Protein AF-A0AAD9DCD8-F1 (afdb_monomer)

Foldseek 3Di:
DDDDPFAFVLLLLLVVDDPPQVQQFLQFVLLVVLCLCLWEWEAHNRRDTDDTHHNDPDDDPPPPDPDDDDDDDDPPPPDPQQPAADQEEEEEEDEDDQALDDPVQLVVLLLLLLLAQHQYEYEYAPVCVVVSCVSNVVRNSSYHYDHDDLCVACCCVPLNDDDLLVVSLVRRPCNVRGVDSSVVSRLLRQLVRVLVCLVPVSNNYQKYKYAYSNSRSDNPQGNYHRCRDDPPPADQQYKYFYPADDDDNRGGTDSRMIMHGPNNSVSSSVSSVVSSVVPSVD

Sequence (282 aa):
MTRKNGVCHADTVSGEFNELSNGRVSGDDADLLALMRVGYKETDSQGYDRIWKYMGSRPAPSFDSVSVVPGQNQSVHKHKQVDQSSPATIVTAYFKIKSKHTRTEYNQWMGNTMSLHDPMVIYTSPDLVPAIKRLRSHALEHTMVIPMELHEMRMPTQYGIQPFWEKQHAMDPEKTIHKSYHLYWIWNEKLEFLRRTIAENPFQSNFFAWVDIGYFRTPKYNHQVMLKQIPSTLEQDQILGLDVRGFGEGEHMGGGFIGGYAAGLMRFHSIFYALLEAHKHE

Structure (mmCIF, N/CA/C/O backbone):
data_AF-A0AAD9DCD8-F1
#
_entry.id   AF-A0AAD9DCD8-F1
#
loop_
_atom_site.group_PDB
_atom_site.id
_atom_site.type_symbol
_atom_site.label_atom_id
_atom_site.label_alt_id
_atom_site.label_comp_id
_atom_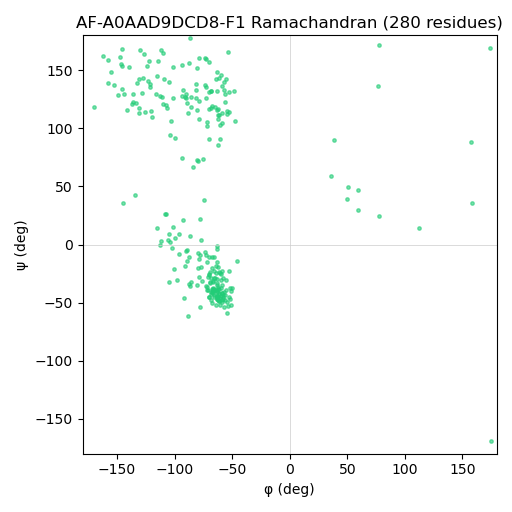site.label_asym_id
_atom_site.label_entity_id
_atom_site.label_seq_id
_atom_site.pdbx_PDB_ins_code
_atom_site.Cartn_x
_atom_site.Cartn_y
_atom_site.Cartn_z
_atom_site.occupancy
_atom_site.B_iso_or_equiv
_atom_site.auth_seq_id
_atom_site.auth_comp_id
_atom_site.auth_asym_id
_atom_site.auth_atom_id
_atom_site.pdbx_PDB_model_num
ATOM 1 N N . MET A 1 1 ? -33.765 13.435 -1.874 1.00 37.00 1 MET A N 1
ATOM 2 C CA . MET A 1 1 ? -32.347 13.121 -1.595 1.00 37.00 1 MET A CA 1
ATOM 3 C C . MET A 1 1 ? -32.081 13.348 -0.117 1.00 37.00 1 MET A C 1
ATOM 5 O O . MET A 1 1 ? -31.991 14.485 0.323 1.00 37.00 1 MET A O 1
ATOM 9 N N . THR A 1 2 ? -32.054 12.279 0.668 1.00 31.27 2 THR A N 1
ATOM 10 C CA . THR A 1 2 ? -31.757 12.309 2.103 1.00 31.27 2 THR A CA 1
ATOM 11 C C . THR A 1 2 ? -30.243 12.246 2.296 1.00 31.27 2 THR A C 1
ATOM 13 O O . THR A 1 2 ? -29.609 11.277 1.886 1.00 31.27 2 THR A O 1
ATOM 16 N N . ARG A 1 3 ? -29.648 13.284 2.899 1.00 28.16 3 ARG A N 1
ATOM 17 C CA . ARG A 1 3 ? -28.242 13.261 3.332 1.00 28.16 3 ARG A CA 1
ATOM 18 C C . ARG A 1 3 ? -28.078 12.173 4.395 1.00 28.16 3 ARG A C 1
ATOM 20 O O . ARG A 1 3 ? -28.668 12.284 5.467 1.00 28.16 3 ARG A O 1
ATOM 27 N N . LYS A 1 4 ? -27.279 11.143 4.114 1.00 36.72 4 LYS A N 1
ATOM 28 C CA . LYS A 1 4 ? -26.745 10.257 5.152 1.00 36.72 4 LYS A CA 1
ATOM 29 C C . LYS A 1 4 ? -25.417 10.838 5.635 1.00 36.72 4 LYS A C 1
ATOM 31 O O . LYS A 1 4 ? -24.509 11.063 4.844 1.00 36.72 4 LYS A O 1
ATOM 36 N N . ASN A 1 5 ? -25.338 11.118 6.933 1.00 35.41 5 ASN A N 1
ATOM 37 C CA . ASN A 1 5 ? -24.108 11.503 7.617 1.00 35.41 5 ASN A CA 1
ATOM 38 C C . ASN A 1 5 ? -23.183 10.275 7.691 1.00 35.41 5 ASN A C 1
ATOM 40 O O . ASN A 1 5 ? -23.559 9.295 8.332 1.00 35.41 5 ASN A O 1
ATOM 44 N N . GLY A 1 6 ? -22.004 10.312 7.055 1.00 38.41 6 GLY A N 1
ATOM 45 C CA . GLY A 1 6 ? -21.050 9.196 7.158 1.00 38.41 6 GLY A CA 1
ATOM 46 C C . GLY A 1 6 ? -19.991 9.041 6.063 1.00 38.41 6 GLY A C 1
ATOM 47 O O . GLY A 1 6 ? -19.678 7.913 5.716 1.00 38.41 6 GLY A O 1
ATOM 48 N N . VAL A 1 7 ? -19.443 10.117 5.494 1.00 40.50 7 VAL A N 1
ATOM 49 C CA . VAL A 1 7 ? -18.428 10.002 4.424 1.00 40.50 7 VAL A CA 1
ATOM 50 C C . VAL A 1 7 ? -17.111 9.422 4.977 1.00 40.50 7 VAL A C 1
ATOM 52 O O . VAL A 1 7 ? -16.622 9.887 6.013 1.00 40.50 7 VAL A O 1
ATOM 55 N N . CYS A 1 8 ? -16.536 8.416 4.305 1.00 39.28 8 CYS A N 1
ATOM 56 C CA . CYS A 1 8 ? -15.206 7.875 4.604 1.00 39.28 8 CYS A CA 1
ATOM 57 C C . CYS A 1 8 ? -14.128 8.870 4.140 1.00 39.28 8 CYS A C 1
ATOM 59 O O . CYS A 1 8 ? -14.229 9.458 3.065 1.00 39.28 8 CYS A O 1
ATOM 61 N N . HIS A 1 9 ? -13.081 9.106 4.941 1.00 39.62 9 HIS A N 1
ATOM 62 C CA . HIS A 1 9 ? -12.077 10.116 4.574 1.00 39.62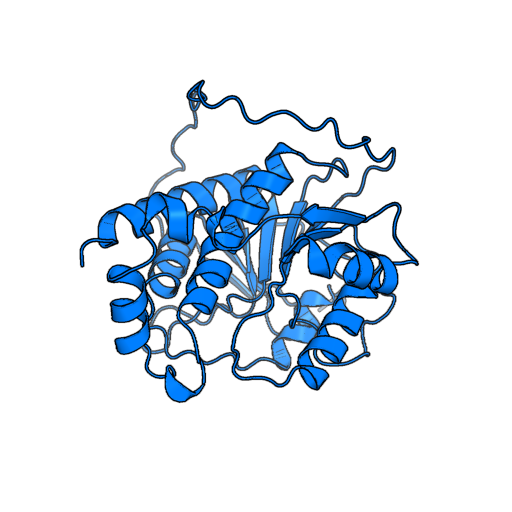 9 HIS A CA 1
ATOM 63 C C . HIS A 1 9 ? -11.210 9.714 3.387 1.00 39.62 9 HIS A C 1
ATOM 65 O O . HIS A 1 9 ? -10.764 10.608 2.667 1.00 39.62 9 HIS A O 1
ATOM 71 N N . ALA A 1 10 ? -11.033 8.410 3.155 1.00 36.47 10 ALA A N 1
ATOM 72 C CA . ALA A 1 10 ? -10.360 7.891 1.967 1.00 36.47 10 ALA A CA 1
ATOM 73 C C . ALA A 1 10 ? -10.967 8.476 0.680 1.00 36.47 10 ALA A C 1
ATOM 75 O O . ALA A 1 10 ? -10.245 8.877 -0.230 1.00 36.47 10 ALA A O 1
ATOM 76 N N . ASP A 1 11 ? -12.286 8.658 0.664 1.00 32.53 11 ASP A N 1
ATOM 77 C CA . ASP A 1 11 ? -12.982 9.165 -0.506 1.00 32.53 11 ASP A CA 1
ATOM 78 C C . ASP A 1 11 ? -12.728 10.659 -0.762 1.00 32.53 11 ASP A C 1
ATOM 80 O O . ASP A 1 11 ? -12.518 11.071 -1.901 1.00 32.53 11 ASP A O 1
ATOM 84 N N . THR A 1 12 ? -12.667 11.476 0.299 1.00 36.94 12 THR A N 1
ATOM 85 C CA . THR A 1 12 ? -12.402 12.927 0.197 1.00 36.94 12 THR A CA 1
ATOM 86 C C . THR A 1 12 ? -10.960 13.277 -0.176 1.00 36.94 12 THR A C 1
ATOM 88 O O . THR A 1 12 ? -10.678 14.428 -0.508 1.00 36.94 12 THR A O 1
ATOM 91 N N . VAL A 1 13 ? -10.040 12.315 -0.075 1.00 35.84 13 VAL A N 1
ATOM 92 C CA . VAL A 1 13 ? -8.615 12.497 -0.391 1.00 35.84 13 VAL A CA 1
ATOM 93 C C . VAL A 1 13 ? -8.356 12.292 -1.883 1.00 35.84 13 VAL A C 1
ATOM 95 O O . VAL A 1 13 ? -7.519 12.991 -2.445 1.00 35.84 13 VAL A O 1
ATOM 98 N N . SER A 1 14 ? -9.114 11.420 -2.557 1.00 34.56 14 SER A N 1
ATOM 99 C CA . SER A 1 14 ? -8.860 11.056 -3.962 1.00 34.56 14 SER A CA 1
ATOM 100 C C . SER A 1 14 ? -8.942 12.231 -4.955 1.00 34.56 14 SER A C 1
ATOM 102 O O . SER A 1 14 ? -8.273 12.211 -5.982 1.00 34.56 14 SER A O 1
ATOM 104 N N . GLY A 1 15 ? -9.658 13.316 -4.624 1.00 29.78 15 GLY A N 1
ATOM 105 C CA . GLY A 1 15 ? -9.713 14.538 -5.442 1.00 29.78 15 GLY A CA 1
ATOM 106 C C . GLY A 1 15 ? -8.402 15.339 -5.540 1.00 29.78 15 GLY A C 1
ATOM 107 O O . GLY A 1 15 ? -8.321 16.252 -6.359 1.00 29.78 15 GLY A O 1
ATOM 108 N N . GLU A 1 16 ? -7.383 15.018 -4.734 1.00 31.98 16 GLU A N 1
ATOM 109 C CA . GLU A 1 16 ? -6.072 15.695 -4.726 1.00 31.98 16 GLU A CA 1
ATOM 110 C C . GLU A 1 16 ? -4.978 14.923 -5.506 1.00 31.98 16 GLU A C 1
ATOM 112 O O . GLU A 1 16 ? -3.810 15.329 -5.506 1.00 31.98 16 GLU A O 1
ATOM 117 N N . PHE A 1 17 ? -5.328 13.821 -6.188 1.00 38.25 17 PHE A N 1
ATOM 118 C CA . PHE A 1 17 ? -4.358 12.888 -6.773 1.00 38.25 17 PHE A CA 1
ATOM 119 C C . PHE A 1 17 ? -4.493 12.759 -8.291 1.00 38.25 17 PHE A C 1
ATOM 121 O O . PHE A 1 17 ? -5.415 12.153 -8.813 1.00 38.25 17 PHE A O 1
ATOM 128 N N . ASN A 1 18 ? -3.490 13.294 -8.987 1.00 31.16 18 ASN A N 1
ATOM 129 C CA . ASN A 1 18 ? -3.051 12.805 -10.288 1.00 31.16 18 ASN A CA 1
ATOM 130 C C . ASN A 1 18 ? -1.747 12.033 -10.041 1.00 31.16 18 ASN A C 1
ATOM 132 O O . ASN A 1 18 ? -0.671 12.631 -9.970 1.00 31.16 18 ASN A O 1
ATOM 136 N N . GLU A 1 19 ? -1.829 10.718 -9.857 1.00 37.00 19 GLU A N 1
ATOM 137 C CA . GLU A 1 19 ? -0.713 9.831 -10.201 1.00 37.00 19 GLU A CA 1
ATOM 138 C C . GLU A 1 19 ? -0.978 9.333 -11.620 1.00 37.00 19 GLU A C 1
ATOM 140 O O . GLU A 1 19 ? -1.454 8.229 -11.835 1.00 37.00 19 GLU A O 1
ATOM 145 N N . LEU A 1 20 ? -0.766 10.223 -12.590 1.00 31.64 20 LEU A N 1
ATOM 146 C CA . LEU A 1 20 ? -0.878 9.893 -14.004 1.00 31.64 20 LEU A CA 1
ATOM 147 C C . LEU A 1 20 ? 0.415 9.201 -14.450 1.00 31.64 20 LEU A C 1
ATOM 149 O O . LEU A 1 20 ? 1.187 9.808 -15.184 1.00 31.64 20 LEU A O 1
ATOM 153 N N . SER A 1 21 ? 0.635 7.947 -14.042 1.00 36.97 21 SER A N 1
ATOM 154 C CA . SER A 1 21 ? 1.403 7.067 -14.919 1.00 36.97 21 SER A CA 1
ATOM 155 C C . SER A 1 21 ? 0.484 6.725 -16.085 1.00 36.97 21 SER A C 1
ATOM 157 O O . SER A 1 21 ? -0.655 6.296 -15.923 1.00 36.97 21 SER A O 1
ATOM 159 N N . ASN A 1 22 ? 0.939 6.960 -17.307 1.00 36.03 22 ASN A N 1
ATOM 160 C CA . ASN A 1 22 ? 0.227 6.608 -18.536 1.00 36.03 22 ASN A CA 1
ATOM 161 C C . ASN A 1 22 ? 0.278 5.091 -18.831 1.00 36.03 22 ASN A C 1
ATOM 163 O O . ASN A 1 22 ? 0.403 4.700 -19.992 1.00 36.03 22 ASN A O 1
ATOM 167 N N . GLY A 1 23 ? 0.175 4.267 -17.778 1.00 34.56 23 GLY A N 1
ATOM 168 C CA . GLY A 1 23 ? -0.277 2.873 -17.814 1.00 34.56 23 GLY A CA 1
ATOM 169 C C . GLY A 1 23 ? 0.527 1.927 -18.698 1.00 34.56 23 GLY A C 1
ATOM 170 O O . GLY A 1 23 ? -0.057 1.213 -19.502 1.00 34.56 23 GLY A O 1
ATOM 171 N N . ARG A 1 24 ? 1.863 1.931 -18.622 1.00 40.56 24 ARG A N 1
ATOM 172 C CA . ARG A 1 24 ? 2.696 0.993 -19.409 1.00 40.56 24 ARG A CA 1
ATOM 173 C C . ARG A 1 24 ? 3.808 0.338 -18.600 1.00 40.56 24 ARG A C 1
ATOM 175 O O . ARG A 1 24 ? 4.940 0.223 -19.067 1.00 40.56 24 ARG A O 1
ATOM 182 N N . VAL A 1 25 ? 3.501 -0.082 -17.379 1.00 46.41 25 VAL A N 1
ATOM 183 C CA . VAL A 1 25 ? 4.384 -0.958 -16.601 1.00 46.41 25 VAL A CA 1
ATOM 184 C C . VAL A 1 25 ? 3.603 -2.224 -16.266 1.00 46.41 25 VAL A C 1
ATOM 186 O O . VAL A 1 25 ? 2.434 -2.133 -15.914 1.00 46.41 25 VAL A O 1
ATOM 189 N N . SER A 1 26 ? 4.250 -3.392 -16.371 1.00 47.84 26 SER A N 1
ATOM 190 C CA . SER A 1 26 ? 3.654 -4.748 -16.275 1.00 47.84 26 SER A CA 1
ATOM 191 C C . SER A 1 26 ? 2.665 -5.037 -15.125 1.00 47.84 26 SER A C 1
ATOM 193 O O . SER A 1 26 ? 1.975 -6.052 -15.173 1.00 47.84 26 SER A O 1
ATOM 195 N N . GLY A 1 27 ? 2.585 -4.177 -14.107 1.00 54.41 27 GLY A N 1
ATOM 196 C CA . GLY A 1 27 ? 1.627 -4.288 -13.006 1.00 54.41 27 GLY A CA 1
ATOM 197 C C . GLY A 1 27 ? 0.267 -3.643 -13.273 1.00 54.41 27 GLY A C 1
ATOM 198 O O . GLY A 1 27 ? -0.744 -4.198 -12.857 1.00 54.41 27 GLY A O 1
ATOM 199 N N . ASP A 1 28 ? 0.218 -2.520 -13.993 1.00 59.94 28 ASP A N 1
ATOM 200 C CA . ASP A 1 28 ? -1.008 -1.717 -14.133 1.00 59.94 28 ASP A CA 1
ATOM 201 C C . ASP A 1 28 ? -2.068 -2.462 -14.967 1.00 59.94 28 ASP A C 1
ATOM 203 O O . ASP A 1 28 ? -3.244 -2.524 -14.601 1.00 59.94 28 ASP A O 1
ATOM 207 N N . ASP A 1 29 ? -1.635 -3.124 -16.046 1.00 60.06 29 ASP A N 1
ATOM 208 C CA . ASP A 1 29 ? -2.501 -3.970 -16.876 1.00 60.06 29 ASP A CA 1
ATOM 209 C C . ASP A 1 29 ? -2.978 -5.211 -16.108 1.00 60.06 29 ASP A C 1
ATOM 211 O O . ASP A 1 29 ? -4.134 -5.629 -16.231 1.00 60.06 29 ASP A O 1
ATOM 215 N N . ALA A 1 30 ? -2.103 -5.798 -15.284 1.00 63.16 30 ALA A N 1
ATOM 216 C CA . ALA A 1 30 ? -2.451 -6.936 -14.440 1.00 63.16 30 ALA A CA 1
ATOM 217 C C . ALA A 1 30 ? -3.474 -6.542 -13.364 1.00 63.16 30 ALA A C 1
ATOM 219 O O . ALA A 1 30 ? -4.414 -7.304 -13.132 1.00 63.16 30 ALA A O 1
ATOM 220 N N . ASP A 1 31 ? -3.341 -5.354 -12.766 1.00 64.12 31 ASP A N 1
ATOM 221 C CA . ASP A 1 31 ? -4.295 -4.786 -11.808 1.00 64.12 31 ASP A CA 1
ATOM 222 C C . ASP A 1 31 ? -5.673 -4.583 -12.461 1.00 64.12 31 ASP A C 1
ATOM 224 O O . ASP A 1 31 ? -6.682 -5.062 -11.933 1.00 64.12 31 ASP A O 1
ATOM 228 N N . LEU A 1 32 ? -5.731 -3.967 -13.649 1.00 67.56 32 LEU A N 1
ATOM 229 C CA . LEU A 1 32 ? -6.981 -3.757 -14.394 1.00 67.56 32 LEU A CA 1
ATOM 230 C C . LEU A 1 32 ? -7.643 -5.079 -14.813 1.00 67.56 32 LEU A C 1
ATOM 232 O O . LEU A 1 32 ? -8.844 -5.284 -14.602 1.00 67.56 32 LEU A O 1
ATOM 236 N N . LEU A 1 33 ? -6.872 -6.016 -15.368 1.00 65.38 33 LEU A N 1
ATOM 237 C CA . LEU A 1 33 ? -7.375 -7.335 -15.762 1.00 65.38 33 LEU A CA 1
ATOM 238 C C . LEU A 1 33 ? -7.860 -8.145 -14.559 1.00 65.38 33 LEU A C 1
ATOM 240 O O . LEU A 1 33 ? -8.880 -8.842 -14.645 1.00 65.38 33 LEU A O 1
ATOM 244 N N . ALA A 1 34 ? -7.152 -8.061 -13.435 1.00 69.25 34 ALA A N 1
ATOM 245 C CA . ALA A 1 34 ? -7.554 -8.723 -12.211 1.00 69.25 34 ALA A CA 1
ATOM 246 C C . ALA A 1 34 ? -8.830 -8.093 -11.635 1.00 69.25 34 ALA A C 1
ATOM 248 O O . ALA A 1 34 ? -9.755 -8.842 -11.306 1.00 69.25 34 ALA A O 1
ATOM 249 N N . LEU A 1 35 ? -8.947 -6.758 -11.624 1.00 67.62 35 LEU A N 1
ATOM 250 C CA . LEU A 1 35 ? -10.147 -6.018 -11.211 1.00 67.62 35 LEU A CA 1
ATOM 251 C C . LEU A 1 35 ? -11.394 -6.468 -11.974 1.00 67.62 35 LEU A C 1
ATOM 253 O O . LEU A 1 35 ? -12.419 -6.794 -11.367 1.00 67.62 35 LEU A O 1
ATOM 257 N N . MET A 1 36 ? -11.292 -6.544 -13.305 1.00 69.94 36 MET A N 1
ATOM 258 C CA . MET A 1 36 ? -12.398 -6.972 -14.167 1.00 69.94 36 MET A CA 1
ATOM 259 C C . MET A 1 36 ? -12.908 -8.376 -13.821 1.00 69.94 36 MET A C 1
ATOM 261 O O . MET A 1 36 ? -14.087 -8.679 -14.023 1.00 69.94 36 MET A O 1
ATOM 265 N N . ARG A 1 37 ? -12.032 -9.234 -13.286 1.00 72.94 37 ARG A N 1
ATOM 266 C CA . ARG A 1 37 ? -12.370 -10.601 -12.880 1.00 72.94 37 ARG A CA 1
ATOM 267 C C . ARG A 1 37 ? -12.888 -10.678 -11.450 1.00 72.94 37 ARG A C 1
ATOM 269 O O . ARG A 1 37 ? -13.732 -11.541 -11.186 1.00 72.94 37 ARG A O 1
ATOM 276 N N . VAL A 1 38 ? -12.401 -9.837 -10.534 1.00 65.06 38 VAL A N 1
ATOM 277 C CA . VAL A 1 38 ? -12.847 -9.870 -9.132 1.00 65.06 38 VAL A CA 1
ATOM 278 C C . VAL A 1 38 ? -14.187 -9.195 -8.899 1.00 65.06 38 VAL A C 1
ATOM 280 O O . VAL A 1 38 ? -14.935 -9.636 -8.034 1.00 65.06 38 VAL A O 1
ATOM 283 N N . GLY A 1 39 ? -14.532 -8.215 -9.731 1.00 68.12 39 GLY A N 1
ATOM 284 C CA . GLY A 1 39 ? -15.632 -7.312 -9.433 1.00 68.12 39 GLY A CA 1
ATOM 285 C C . GLY A 1 39 ? -15.188 -6.286 -8.400 1.00 68.12 39 GLY A C 1
ATOM 286 O O . GLY A 1 39 ? -14.496 -6.600 -7.428 1.00 68.12 39 GLY A O 1
ATOM 287 N N . TYR A 1 40 ? -15.561 -5.037 -8.635 1.00 69.31 40 TYR A N 1
ATOM 288 C CA . TYR A 1 40 ? -15.123 -3.943 -7.789 1.00 69.31 40 TYR A CA 1
ATOM 289 C C . TYR A 1 40 ? -16.181 -2.853 -7.697 1.00 69.31 40 TYR A C 1
ATOM 291 O O . TYR A 1 40 ? -17.106 -2.759 -8.518 1.00 69.31 40 TYR A O 1
ATOM 299 N N . LYS A 1 41 ? -16.031 -2.031 -6.662 1.00 63.72 41 LYS A N 1
ATOM 300 C CA . LYS A 1 41 ? -16.878 -0.871 -6.422 1.00 63.72 41 LYS A CA 1
ATOM 301 C C . LYS A 1 41 ? -16.076 0.411 -6.599 1.00 63.72 41 LYS A C 1
ATOM 303 O O . LYS A 1 41 ? -15.023 0.557 -5.986 1.00 63.72 41 LYS A O 1
ATOM 308 N N . GLU A 1 42 ? -16.592 1.321 -7.423 1.00 64.38 42 GLU A N 1
ATOM 309 C CA . GLU A 1 42 ? -16.029 2.663 -7.612 1.00 64.38 42 GLU A CA 1
ATOM 310 C C . GLU A 1 42 ? -16.657 3.642 -6.620 1.00 64.38 42 GLU A C 1
ATOM 312 O O . GLU A 1 42 ? -17.885 3.798 -6.598 1.00 64.38 42 GLU A O 1
ATOM 317 N N . THR A 1 43 ? -15.827 4.349 -5.855 1.00 57.03 43 THR A N 1
ATOM 318 C CA . THR A 1 43 ? -16.233 5.574 -5.157 1.00 57.03 43 THR A CA 1
ATOM 319 C C . THR A 1 43 ? -15.575 6.774 -5.827 1.00 57.03 43 THR A C 1
ATOM 321 O O . THR A 1 43 ? -14.460 6.691 -6.347 1.00 57.03 43 THR A O 1
ATOM 324 N N . ASP A 1 44 ? -16.303 7.886 -5.909 1.00 56.34 44 ASP A N 1
ATOM 325 C CA . ASP A 1 44 ? -15.747 9.117 -6.462 1.00 56.34 44 ASP A CA 1
ATOM 326 C C . ASP A 1 44 ? -15.005 9.960 -5.430 1.00 56.34 44 ASP A C 1
ATOM 328 O O . ASP A 1 44 ? -14.992 9.666 -4.237 1.00 56.34 44 ASP A O 1
ATOM 332 N N . SER A 1 45 ? -14.434 11.070 -5.900 1.00 48.47 45 SER A N 1
ATOM 333 C CA . SER A 1 45 ? -13.721 12.037 -5.064 1.00 48.47 45 SER A CA 1
ATOM 334 C C . SER A 1 45 ? -14.553 12.752 -4.009 1.00 48.47 45 SER A C 1
ATOM 336 O O . SER A 1 45 ? -14.022 13.552 -3.237 1.00 48.47 45 SER A O 1
ATOM 338 N N . GLN A 1 46 ? -15.853 12.470 -3.954 1.00 44.25 46 GLN A N 1
ATOM 339 C CA . GLN A 1 46 ? -16.768 12.971 -2.940 1.00 44.25 46 GLN A CA 1
ATOM 340 C C . GLN A 1 46 ? -17.301 11.855 -2.023 1.00 44.25 46 GLN A C 1
ATOM 342 O O . GLN A 1 46 ? -18.059 12.157 -1.100 1.00 44.25 46 GLN A O 1
ATOM 347 N N . GLY A 1 47 ? -16.896 10.599 -2.234 1.00 46.25 47 GLY A N 1
ATOM 348 C CA . GLY A 1 47 ? -17.321 9.443 -1.440 1.00 46.25 47 GLY A CA 1
ATOM 349 C C . GLY A 1 47 ? -18.701 8.928 -1.746 1.00 46.25 47 GLY A C 1
ATOM 350 O O . GLY A 1 47 ? -19.328 8.293 -0.899 1.00 46.25 47 GLY A O 1
ATOM 351 N N . TYR A 1 48 ? -19.175 9.184 -2.961 1.00 44.53 48 TYR A N 1
ATOM 352 C CA . TYR A 1 48 ? -20.381 8.548 -3.446 1.00 44.53 48 TYR A CA 1
ATOM 353 C C . TYR A 1 48 ? -20.030 7.297 -4.236 1.00 44.53 48 TYR A C 1
ATOM 355 O O . TYR A 1 48 ? -19.241 7.324 -5.183 1.00 44.53 48 TYR A O 1
ATOM 363 N N . ASP A 1 49 ? -20.675 6.203 -3.841 1.00 55.41 49 ASP A N 1
ATOM 364 C CA . ASP A 1 49 ? -20.743 4.970 -4.608 1.00 55.41 49 ASP A CA 1
ATOM 365 C C . ASP A 1 49 ? -21.276 5.287 -6.006 1.00 55.41 49 ASP A C 1
ATOM 367 O O . ASP A 1 49 ? -22.437 5.681 -6.154 1.00 55.41 49 ASP A O 1
ATOM 371 N N . ARG A 1 50 ? -20.440 5.146 -7.036 1.00 47.09 50 ARG A N 1
ATOM 372 C CA . ARG A 1 50 ? -20.863 5.481 -8.397 1.00 47.09 50 ARG A CA 1
ATOM 373 C C . ARG A 1 50 ? -21.501 4.298 -9.087 1.00 47.09 50 ARG A C 1
ATOM 375 O O . ARG A 1 50 ? -22.650 4.392 -9.508 1.00 47.09 50 ARG A O 1
ATOM 382 N N . ILE A 1 51 ? -20.752 3.215 -9.272 1.00 56.84 51 ILE A N 1
ATOM 383 C CA . ILE A 1 51 ? -21.160 2.124 -10.159 1.00 56.84 51 ILE A CA 1
ATOM 384 C C . ILE A 1 51 ? -20.534 0.812 -9.679 1.00 56.84 51 ILE A C 1
ATOM 386 O O . ILE A 1 51 ? -19.355 0.751 -9.329 1.00 56.84 51 ILE A O 1
ATOM 390 N N . TRP A 1 52 ? -21.341 -0.246 -9.699 1.00 48.09 52 TRP A N 1
ATOM 391 C CA . TRP A 1 52 ? -20.870 -1.624 -9.648 1.00 48.09 52 TRP A CA 1
ATOM 392 C C . TRP A 1 52 ? -20.371 -2.051 -11.014 1.00 48.09 52 TRP A C 1
ATOM 394 O O . TRP A 1 52 ? -21.139 -2.016 -11.979 1.00 48.09 52 TRP A O 1
ATOM 404 N N . LYS A 1 53 ? -19.118 -2.492 -11.101 1.00 59.50 53 LYS A N 1
ATOM 405 C CA . LYS A 1 53 ? -18.577 -3.012 -12.354 1.00 59.50 53 LYS A CA 1
ATOM 406 C C . LYS A 1 53 ? -18.124 -4.449 -12.160 1.00 59.50 53 LYS A C 1
ATOM 408 O O . LYS A 1 53 ? -17.209 -4.761 -11.402 1.00 59.50 53 LYS A O 1
ATOM 413 N N . TYR A 1 54 ? -18.824 -5.328 -12.863 1.00 46.88 54 TYR A N 1
ATOM 414 C CA . TYR A 1 54 ? -18.515 -6.739 -13.003 1.00 46.88 54 TYR A CA 1
ATOM 415 C C . TYR A 1 54 ? -18.568 -7.053 -14.496 1.00 46.88 54 TYR A C 1
ATOM 417 O O . TYR A 1 54 ? -19.610 -6.858 -15.118 1.00 46.88 54 TYR A O 1
ATOM 425 N N . MET A 1 55 ? -17.445 -7.469 -15.088 1.00 52.53 55 MET A N 1
ATOM 426 C CA . MET A 1 55 ? -17.366 -7.733 -16.537 1.00 52.53 55 MET A CA 1
ATOM 427 C C . MET A 1 55 ? -17.174 -9.218 -16.873 1.00 52.53 55 MET A C 1
ATOM 429 O O . MET A 1 55 ? -17.091 -9.587 -18.042 1.00 52.53 55 MET A O 1
ATOM 433 N N . GLY A 1 56 ? -17.156 -10.099 -15.868 1.00 47.47 56 GLY A N 1
ATOM 434 C CA . GLY A 1 56 ? -17.170 -11.544 -16.079 1.00 47.47 56 GLY A CA 1
ATOM 435 C C . GLY A 1 56 ? -18.586 -12.063 -16.338 1.00 47.47 56 GLY A C 1
ATOM 436 O O . GLY A 1 56 ? -19.509 -11.756 -15.606 1.00 47.47 56 GLY A O 1
ATOM 437 N N . SER A 1 57 ? -18.789 -12.899 -17.351 1.00 38.88 57 SER A N 1
ATOM 438 C CA . SER A 1 57 ? -20.069 -13.583 -17.607 1.00 38.88 57 SER A CA 1
ATOM 439 C C . SER A 1 57 ? -20.155 -14.972 -16.960 1.00 38.88 57 SER A C 1
ATOM 441 O O . SER A 1 57 ? -20.938 -15.814 -17.396 1.00 38.88 57 SER A O 1
ATOM 443 N N . ARG A 1 58 ? -19.342 -15.261 -15.935 1.00 44.72 58 ARG A N 1
ATOM 444 C CA . ARG A 1 58 ? -19.295 -16.593 -15.316 1.00 44.72 58 ARG A CA 1
ATOM 445 C C . ARG A 1 58 ? -19.620 -16.531 -13.829 1.00 44.72 58 ARG A C 1
ATOM 447 O O . ARG A 1 58 ? -19.061 -15.675 -13.151 1.00 44.72 58 ARG A O 1
ATOM 454 N N . PRO A 1 59 ? -20.454 -17.449 -13.307 1.00 41.06 59 PRO A N 1
ATOM 455 C CA . PRO A 1 59 ? -20.589 -17.605 -11.867 1.00 41.06 59 PRO A CA 1
ATOM 456 C C . PRO A 1 59 ? -19.206 -17.869 -11.267 1.00 41.06 59 PRO A C 1
ATOM 458 O O . PRO A 1 59 ? -18.368 -18.533 -11.891 1.00 41.06 59 PRO A O 1
ATOM 461 N N . ALA A 1 60 ? -18.962 -17.311 -10.081 1.00 42.47 60 ALA A N 1
ATOM 462 C CA . ALA A 1 60 ? -17.760 -17.595 -9.314 1.00 42.47 60 ALA A CA 1
ATOM 463 C C . ALA A 1 60 ? -17.553 -19.122 -9.255 1.00 42.47 60 ALA A C 1
ATOM 465 O O . ALA A 1 60 ? -18.521 -19.846 -8.999 1.00 42.47 60 ALA A O 1
ATOM 466 N N . PRO A 1 61 ? -16.344 -19.645 -9.530 1.00 39.59 61 PRO A N 1
ATOM 467 C CA . PRO A 1 61 ? -16.086 -21.058 -9.302 1.00 39.59 61 PRO A CA 1
ATOM 468 C C . PRO A 1 61 ? -16.375 -21.366 -7.830 1.00 39.59 61 PRO A C 1
ATOM 470 O O . PRO A 1 61 ? -15.952 -20.613 -6.949 1.00 39.59 61 PRO A O 1
ATOM 473 N N . SER A 1 62 ? -17.112 -22.447 -7.562 1.00 36.25 62 SER A N 1
ATOM 474 C CA . SER A 1 62 ? -17.244 -22.968 -6.206 1.00 36.25 62 SER A CA 1
ATOM 475 C C . SER A 1 62 ? -15.840 -23.297 -5.708 1.00 36.25 62 SER A C 1
ATOM 477 O O . SER A 1 62 ? -15.155 -24.160 -6.257 1.00 36.25 62 SER A O 1
ATOM 479 N N . PHE A 1 63 ? -15.378 -22.549 -4.710 1.00 39.91 63 PHE A N 1
ATOM 480 C CA . PHE A 1 63 ? -14.106 -22.807 -4.052 1.00 39.91 63 PHE A CA 1
ATOM 481 C C . PHE A 1 63 ? -14.268 -24.009 -3.118 1.00 39.91 63 PHE A C 1
ATOM 483 O O . PHE A 1 63 ? -14.300 -23.869 -1.898 1.00 39.91 63 PHE A O 1
ATOM 490 N N . ASP A 1 64 ? -14.363 -25.202 -3.699 1.00 35.59 64 ASP A N 1
ATOM 491 C CA . ASP A 1 64 ? -14.085 -26.426 -2.961 1.00 35.59 64 ASP A CA 1
ATOM 492 C C . ASP A 1 64 ? -12.574 -26.485 -2.727 1.00 35.59 64 ASP A C 1
ATOM 494 O O . ASP A 1 64 ? -11.783 -26.691 -3.644 1.00 35.59 64 ASP A O 1
ATOM 498 N N . SER A 1 65 ? -12.195 -26.208 -1.477 1.00 34.53 65 SER A N 1
ATOM 499 C CA . SER A 1 65 ? -10.883 -26.447 -0.870 1.00 34.53 65 SER A CA 1
ATOM 500 C C . SER A 1 65 ? -9.675 -26.185 -1.778 1.00 34.53 65 SER A C 1
ATOM 502 O O . SER A 1 65 ? -9.125 -27.097 -2.396 1.00 34.53 65 SER A O 1
ATOM 504 N N . VAL A 1 66 ? -9.167 -24.949 -1.757 1.00 33.91 66 VAL A N 1
ATOM 505 C CA . VAL A 1 66 ? -7.757 -24.712 -2.089 1.00 33.91 66 VAL A CA 1
ATOM 506 C C . VAL A 1 66 ? -6.929 -25.486 -1.067 1.00 33.91 66 VAL A C 1
ATOM 508 O O . VAL A 1 66 ? -6.814 -25.092 0.094 1.00 33.91 66 VAL A O 1
ATOM 511 N N . SER A 1 67 ? -6.389 -26.626 -1.484 1.00 29.78 67 SER A N 1
ATOM 512 C CA . SER A 1 67 ? -5.418 -27.383 -0.710 1.00 29.78 67 SER A CA 1
ATOM 513 C C . SER A 1 67 ? -4.175 -26.518 -0.526 1.00 29.78 67 SER A C 1
ATOM 515 O O . SER A 1 67 ? -3.427 -26.263 -1.470 1.00 29.78 67 SER A O 1
ATOM 517 N N . VAL A 1 68 ? -3.996 -26.043 0.705 1.00 31.39 68 VAL A N 1
ATOM 518 C CA . VAL A 1 68 ? -2.790 -25.369 1.180 1.00 31.39 68 VAL A CA 1
ATOM 519 C C . VAL A 1 68 ? -1.601 -26.275 0.874 1.00 31.39 68 VAL A C 1
ATOM 521 O O . VAL A 1 68 ? -1.500 -27.373 1.417 1.00 31.39 68 VAL A O 1
ATOM 524 N N . VAL A 1 69 ? -0.712 -25.828 -0.012 1.00 30.66 69 VAL A N 1
ATOM 525 C CA . VAL A 1 69 ? 0.564 -26.503 -0.258 1.00 30.66 69 VAL A CA 1
ATOM 526 C C . VAL A 1 69 ? 1.391 -26.401 1.030 1.00 30.66 69 VAL A C 1
ATOM 528 O O . VAL A 1 69 ? 1.697 -25.282 1.453 1.00 30.66 69 VAL A O 1
ATOM 531 N N . PRO A 1 70 ? 1.764 -27.513 1.688 1.00 29.77 70 PRO A N 1
ATOM 532 C CA . PRO A 1 70 ? 2.647 -27.459 2.840 1.00 29.77 70 PRO A CA 1
ATOM 533 C C . PRO A 1 70 ? 4.084 -27.332 2.337 1.00 29.77 70 PRO A C 1
ATOM 535 O O . PRO A 1 70 ? 4.606 -28.250 1.708 1.00 29.77 70 PRO A O 1
ATOM 538 N N . GLY A 1 71 ? 4.744 -26.213 2.635 1.00 31.09 71 GLY A N 1
ATOM 539 C CA . GLY A 1 71 ? 6.191 -26.129 2.467 1.00 31.09 71 GLY A CA 1
ATOM 540 C C . GLY A 1 71 ? 6.742 -24.723 2.312 1.00 31.09 71 GLY A C 1
ATOM 541 O O . GLY A 1 71 ? 6.944 -24.266 1.197 1.00 31.09 71 GLY A O 1
ATOM 542 N N . GLN A 1 72 ? 7.063 -24.086 3.437 1.00 30.95 72 GLN A N 1
ATOM 543 C CA . GLN A 1 72 ? 8.422 -23.634 3.756 1.00 30.95 72 GLN A CA 1
ATOM 544 C C . GLN A 1 72 ? 8.429 -23.175 5.220 1.00 30.95 72 GLN A C 1
ATOM 546 O O . GLN A 1 72 ? 7.693 -22.270 5.602 1.00 30.95 72 GLN A O 1
ATOM 551 N N . ASN A 1 73 ? 9.236 -23.848 6.046 1.00 35.22 73 ASN A N 1
ATOM 552 C CA . ASN A 1 73 ? 9.514 -23.471 7.431 1.00 35.22 73 ASN A CA 1
ATOM 553 C C . ASN A 1 73 ? 10.160 -22.080 7.453 1.00 35.22 73 ASN A C 1
ATOM 555 O O . ASN A 1 73 ? 11.381 -21.956 7.382 1.00 35.22 73 ASN A O 1
ATOM 559 N N . GLN A 1 74 ? 9.346 -21.036 7.566 1.00 36.62 74 GLN A N 1
ATOM 560 C CA . GLN A 1 74 ? 9.807 -19.765 8.098 1.00 36.62 74 GLN A CA 1
ATOM 561 C C . GLN A 1 74 ? 9.679 -19.845 9.616 1.00 36.62 74 GLN A C 1
ATOM 563 O O . GLN A 1 74 ? 8.634 -20.220 10.146 1.00 36.62 74 GLN A O 1
ATOM 568 N N . SER A 1 75 ? 10.782 -19.558 10.306 1.00 32.34 75 SER A N 1
ATOM 569 C CA . SER A 1 75 ? 10.831 -19.390 11.755 1.00 32.34 75 SER A CA 1
ATOM 570 C C . SER A 1 75 ? 9.689 -18.472 12.186 1.00 32.34 75 SER A C 1
ATOM 572 O O . SER A 1 75 ? 9.734 -17.268 11.943 1.00 32.34 75 SER A O 1
ATOM 574 N N . VAL A 1 76 ? 8.655 -19.047 12.804 1.00 35.84 76 VAL A N 1
ATOM 575 C CA . VAL A 1 76 ? 7.531 -18.292 13.352 1.00 35.84 76 VAL A CA 1
ATOM 576 C C . VAL A 1 76 ? 8.064 -17.529 14.555 1.00 35.84 76 VAL A C 1
ATOM 578 O O . VAL A 1 76 ? 8.076 -18.024 15.685 1.00 35.84 76 VAL A O 1
ATOM 581 N N . HIS A 1 77 ? 8.534 -16.309 14.318 1.00 42.19 77 HIS A N 1
ATOM 582 C CA . HIS A 1 77 ? 8.620 -15.323 15.375 1.00 42.19 77 HIS A CA 1
ATOM 583 C C . HIS A 1 77 ? 7.194 -15.143 15.894 1.00 42.19 77 HIS A C 1
ATOM 585 O O . HIS A 1 77 ? 6.344 -14.563 15.224 1.00 42.19 77 HIS A O 1
ATOM 591 N N . LYS A 1 78 ? 6.906 -15.722 17.068 1.00 39.28 78 LYS A N 1
ATOM 592 C CA . LYS A 1 78 ? 5.660 -15.490 17.804 1.00 39.28 78 LYS A CA 1
ATOM 593 C C . LYS A 1 78 ? 5.606 -14.008 18.164 1.00 39.28 78 LYS A C 1
ATOM 595 O O . LYS A 1 78 ? 6.052 -13.602 19.237 1.00 39.28 78 LYS A O 1
ATOM 600 N N . HIS A 1 79 ? 5.108 -13.195 17.244 1.00 56.09 79 HIS A N 1
ATOM 601 C CA . HIS A 1 79 ? 4.769 -11.817 17.527 1.00 56.09 79 HIS A CA 1
ATOM 602 C C . HIS A 1 79 ? 3.648 -11.820 18.567 1.00 56.09 79 HIS A C 1
ATOM 604 O O . HIS A 1 79 ? 2.705 -12.609 18.502 1.00 56.09 79 HIS A O 1
ATOM 610 N N . LYS A 1 80 ? 3.827 -10.995 19.598 1.00 52.91 80 LYS A N 1
ATOM 611 C CA . LYS A 1 80 ? 2.886 -10.822 20.702 1.00 52.91 80 LYS A CA 1
ATOM 612 C C . LYS A 1 80 ? 1.516 -10.474 20.112 1.00 52.91 80 LYS A C 1
ATOM 614 O O . LYS A 1 80 ? 1.396 -9.422 19.493 1.00 52.91 80 LYS A O 1
ATOM 619 N N . GLN A 1 81 ? 0.522 -11.352 20.281 1.00 54.88 81 GLN A N 1
ATOM 620 C CA . GLN A 1 81 ? -0.857 -11.047 19.897 1.00 54.88 81 GLN A CA 1
ATOM 621 C C . GLN A 1 81 ? -1.293 -9.765 20.608 1.00 54.88 81 GLN A C 1
ATOM 623 O O . GLN A 1 81 ? -1.094 -9.613 21.817 1.00 54.88 81 GLN A O 1
ATOM 628 N N . VAL A 1 82 ? -1.827 -8.828 19.832 1.00 61.62 82 VAL A N 1
ATOM 629 C CA . VAL A 1 82 ? -2.417 -7.599 20.348 1.00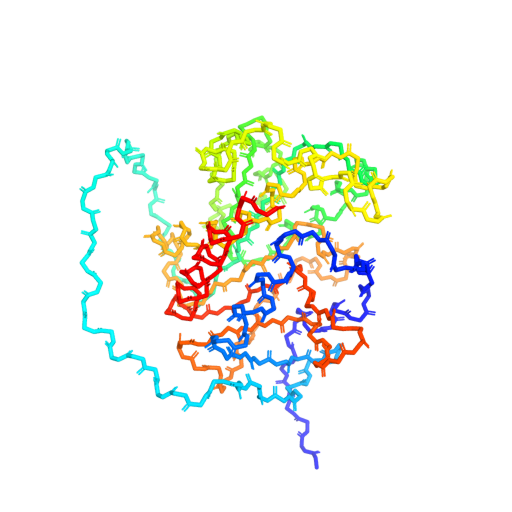 61.62 82 VAL A CA 1
ATOM 630 C C . VAL A 1 82 ? -3.830 -7.942 20.809 1.00 61.62 82 VAL A C 1
ATOM 632 O O . VAL A 1 82 ? -4.618 -8.492 20.050 1.00 61.62 82 VAL A O 1
ATOM 635 N N . ASP A 1 83 ? -4.147 -7.624 22.060 1.00 58.38 83 ASP A N 1
ATOM 636 C CA . ASP A 1 83 ? -5.388 -8.016 22.748 1.00 58.38 83 ASP A CA 1
ATOM 637 C C . ASP A 1 83 ? -6.611 -7.159 22.342 1.00 58.38 83 ASP A C 1
ATOM 639 O O . ASP A 1 83 ? -7.565 -7.004 23.101 1.00 58.38 83 ASP A O 1
ATOM 643 N N . GLN A 1 84 ? -6.569 -6.519 21.168 1.00 72.12 84 GLN A N 1
ATOM 644 C CA . GLN A 1 84 ? -7.609 -5.599 20.707 1.00 72.12 84 GLN A CA 1
ATOM 645 C C . GLN A 1 84 ? -8.042 -5.932 19.282 1.00 72.12 84 GLN A C 1
ATOM 647 O O . GLN A 1 84 ? -7.290 -5.755 18.323 1.00 72.12 84 GLN A O 1
ATOM 652 N N . SER A 1 85 ? -9.290 -6.381 19.160 1.00 87.75 85 SER A N 1
ATOM 653 C CA . SER A 1 85 ? -9.965 -6.557 17.879 1.00 87.75 85 SER A CA 1
ATOM 654 C C . SER A 1 85 ? -10.337 -5.201 17.276 1.00 87.75 85 SER A C 1
ATOM 656 O O . SER A 1 85 ? -10.916 -4.359 17.967 1.00 87.75 85 SER A O 1
ATOM 658 N N . SER A 1 86 ? -10.101 -5.016 15.982 1.00 91.88 86 SER A N 1
ATOM 659 C CA . SER A 1 86 ? -10.573 -3.8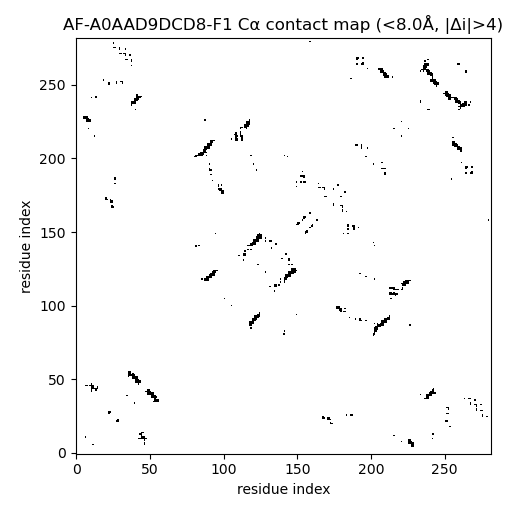61 15.212 1.00 91.88 86 SER A CA 1
ATOM 660 C C . SER A 1 86 ? -11.328 -4.322 13.970 1.00 91.88 86 SER A C 1
ATOM 662 O O . SER A 1 86 ? -10.887 -5.281 13.343 1.00 91.88 86 SER A O 1
ATOM 664 N N . PRO A 1 87 ? -12.407 -3.641 13.535 1.00 92.94 87 PRO A N 1
ATOM 665 C CA . PRO A 1 87 ? -13.133 -4.020 12.320 1.00 92.94 87 PRO A CA 1
ATOM 666 C C . PRO A 1 87 ? -12.262 -3.993 11.055 1.00 92.94 87 PRO A C 1
ATOM 668 O O . PRO A 1 87 ? -12.496 -4.790 10.141 1.00 92.94 87 PRO A O 1
ATOM 671 N N . ALA A 1 88 ? -11.262 -3.107 11.008 1.00 96.31 88 ALA A N 1
ATOM 672 C CA . ALA A 1 88 ? -10.402 -2.917 9.849 1.00 96.31 88 ALA A CA 1
ATOM 673 C C . ALA A 1 88 ? -8.926 -2.696 10.217 1.00 96.31 88 ALA A C 1
ATOM 675 O O . ALA A 1 88 ? -8.616 -2.172 11.292 1.00 96.31 88 ALA A O 1
ATOM 676 N N . THR A 1 89 ? -8.039 -3.065 9.290 1.00 98.12 89 THR A N 1
ATOM 677 C CA . THR A 1 89 ? -6.584 -2.871 9.375 1.00 98.12 89 THR A CA 1
ATOM 678 C C . THR A 1 89 ? -6.054 -2.194 8.110 1.00 98.12 89 THR A C 1
ATOM 680 O O . THR A 1 89 ? -6.313 -2.649 6.994 1.00 98.12 89 THR A O 1
ATOM 683 N N . ILE A 1 90 ? -5.266 -1.132 8.281 1.00 98.38 90 ILE A N 1
ATOM 684 C CA . ILE A 1 90 ? -4.471 -0.532 7.206 1.00 98.38 90 ILE A CA 1
ATOM 685 C C . ILE A 1 90 ? -3.177 -1.327 7.029 1.00 98.38 90 ILE A C 1
ATOM 687 O O . ILE A 1 90 ? -2.503 -1.683 7.995 1.00 98.38 90 ILE A O 1
ATOM 691 N N . VAL A 1 91 ? -2.802 -1.561 5.780 1.00 98.69 91 VAL A N 1
ATOM 692 C CA . VAL A 1 91 ? -1.521 -2.130 5.378 1.00 98.69 91 VAL A CA 1
ATOM 693 C C . VAL A 1 91 ? -0.781 -1.086 4.561 1.00 98.69 91 VAL A C 1
ATOM 695 O O . VAL A 1 91 ? -1.332 -0.505 3.630 1.00 98.69 91 VAL A O 1
ATOM 698 N N . THR A 1 92 ? 0.470 -0.827 4.911 1.00 98.50 92 THR A N 1
ATOM 699 C CA . THR A 1 92 ? 1.317 0.108 4.170 1.00 98.50 92 THR A CA 1
ATOM 700 C C . THR A 1 92 ? 2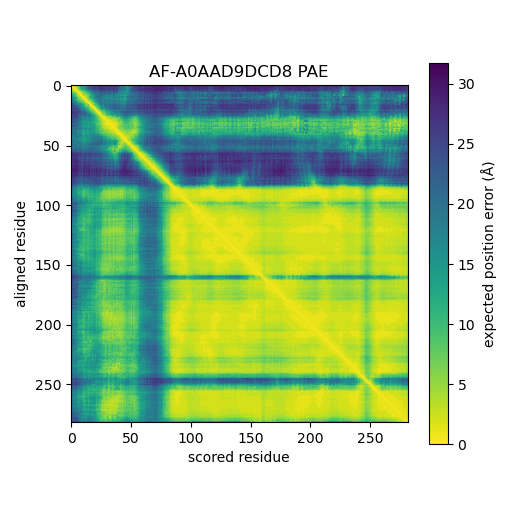.762 -0.366 4.184 1.00 98.50 92 THR A C 1
ATOM 702 O O . THR A 1 92 ? 3.137 -1.267 4.941 1.00 98.50 92 THR A O 1
ATOM 705 N N . ALA A 1 93 ? 3.594 0.245 3.349 1.00 98.00 93 ALA A N 1
ATOM 706 C CA . ALA A 1 93 ? 5.012 -0.040 3.343 1.00 98.00 93 ALA A CA 1
ATOM 707 C C . ALA A 1 93 ? 5.855 1.192 3.027 1.00 98.00 93 ALA A C 1
ATOM 709 O O . ALA A 1 93 ? 5.420 2.114 2.333 1.00 98.00 93 ALA A O 1
ATOM 710 N N . TYR A 1 94 ? 7.093 1.186 3.517 1.00 96.81 94 TYR A N 1
ATOM 711 C CA . TYR A 1 94 ? 8.076 2.201 3.164 1.00 96.81 94 TYR A CA 1
ATOM 712 C C . TYR A 1 94 ? 9.493 1.667 3.188 1.00 96.81 94 TYR A C 1
ATOM 714 O O . TYR A 1 94 ? 9.968 1.134 4.190 1.00 96.81 94 TYR A O 1
ATOM 722 N N . PHE A 1 95 ? 10.186 1.904 2.082 1.00 95.81 95 PHE A N 1
ATOM 723 C CA . PHE A 1 95 ? 11.577 1.544 1.886 1.00 95.81 95 PHE A CA 1
ATOM 724 C C . PHE A 1 95 ? 12.306 2.746 1.300 1.00 95.81 95 PHE A C 1
ATOM 726 O O . PHE A 1 95 ? 11.787 3.449 0.429 1.00 95.81 95 PHE A O 1
ATOM 733 N N . LYS A 1 96 ? 13.525 2.998 1.779 1.00 93.19 96 LYS A N 1
ATOM 734 C CA . LYS A 1 96 ? 14.363 4.073 1.242 1.00 93.19 96 LYS A CA 1
ATOM 735 C C . LYS A 1 96 ? 14.864 3.675 -0.148 1.00 93.19 96 LYS A C 1
ATOM 737 O O . LYS A 1 96 ? 15.832 2.933 -0.270 1.00 93.19 96 LYS A O 1
ATOM 742 N N . ILE A 1 97 ? 14.243 4.225 -1.186 1.00 92.19 97 ILE A N 1
ATOM 743 C CA . ILE A 1 97 ? 14.674 4.083 -2.582 1.00 92.19 97 ILE A CA 1
ATOM 744 C C . ILE A 1 97 ? 14.837 5.452 -3.249 1.00 92.19 97 ILE A C 1
ATOM 746 O O . ILE A 1 97 ? 14.343 6.471 -2.760 1.00 92.19 97 ILE A O 1
ATOM 750 N N . LYS A 1 98 ? 15.533 5.498 -4.390 1.00 88.88 98 LYS A N 1
ATOM 751 C CA . LYS A 1 98 ? 15.577 6.709 -5.223 1.00 88.88 98 LYS A CA 1
ATOM 752 C C . LYS A 1 98 ? 14.186 6.943 -5.823 1.00 88.88 98 LYS A C 1
ATOM 754 O O . LYS A 1 98 ? 13.704 6.103 -6.572 1.00 88.88 98 LYS A O 1
ATOM 759 N N . SER A 1 99 ? 13.571 8.083 -5.514 1.00 82.75 99 SER A N 1
ATOM 760 C CA . SER A 1 99 ? 12.191 8.414 -5.901 1.00 82.75 99 SER A CA 1
ATOM 761 C C . SER A 1 99 ? 12.078 9.808 -6.550 1.00 82.75 99 SER A C 1
ATOM 763 O O . SER A 1 99 ? 13.018 10.615 -6.495 1.00 82.75 99 SER A O 1
ATOM 765 N N . LYS A 1 100 ? 10.917 10.084 -7.167 1.00 83.75 100 LYS A N 1
ATOM 766 C CA . LYS A 1 100 ? 10.530 11.388 -7.733 1.00 83.75 100 LYS A CA 1
ATOM 767 C C . LYS A 1 100 ? 10.586 12.514 -6.691 1.00 83.75 100 LYS A C 1
ATOM 769 O O . LYS A 1 100 ? 11.237 13.525 -6.933 1.00 83.75 100 LYS A O 1
ATOM 774 N N . HIS A 1 101 ? 10.003 12.278 -5.514 1.00 86.62 101 HIS A N 1
ATOM 775 C CA . HIS A 1 101 ? 9.891 13.255 -4.424 1.00 86.62 101 HIS A CA 1
ATOM 776 C C . HIS A 1 101 ? 11.098 13.281 -3.483 1.00 86.62 101 HIS A C 1
ATOM 778 O O . HIS A 1 101 ? 11.840 12.301 -3.353 1.00 86.62 101 HIS A O 1
ATOM 784 N N . THR A 1 102 ? 11.286 14.415 -2.814 1.00 86.69 102 THR A N 1
ATOM 785 C CA . THR A 1 102 ? 12.366 14.635 -1.851 1.00 86.69 102 THR A CA 1
ATOM 786 C C . THR A 1 102 ? 12.128 13.880 -0.543 1.00 86.69 102 THR A C 1
ATOM 788 O O . THR A 1 102 ? 11.008 13.540 -0.163 1.00 86.69 102 THR A O 1
ATOM 791 N N . ARG A 1 103 ? 13.210 13.666 0.215 1.00 86.06 103 ARG A N 1
ATOM 792 C CA . ARG A 1 103 ? 13.126 13.084 1.562 1.00 86.06 103 ARG A CA 1
ATOM 793 C C . ARG A 1 103 ? 12.257 13.925 2.503 1.00 86.06 103 ARG A C 1
ATOM 795 O O . ARG A 1 103 ? 11.593 13.368 3.366 1.00 86.06 103 ARG A O 1
ATOM 802 N N . THR A 1 104 ? 12.286 15.249 2.360 1.00 89.62 104 THR A N 1
ATOM 803 C CA . THR A 1 104 ? 11.508 16.163 3.206 1.00 89.62 104 THR A CA 1
ATOM 804 C C . THR A 1 104 ? 10.012 15.983 2.974 1.00 89.62 104 THR A C 1
ATOM 806 O O . THR A 1 104 ? 9.271 15.839 3.943 1.00 89.62 104 THR A O 1
ATOM 809 N N . GLU A 1 105 ? 9.588 15.899 1.712 1.00 89.62 105 GLU A N 1
ATOM 810 C CA . GLU A 1 105 ? 8.190 15.636 1.350 1.00 89.62 105 GLU A CA 1
ATOM 811 C C . GLU A 1 105 ? 7.723 14.279 1.883 1.00 89.62 105 GLU A C 1
ATOM 813 O O . GLU A 1 105 ? 6.717 14.211 2.585 1.00 89.62 105 GLU A O 1
ATOM 818 N N . TYR A 1 106 ? 8.499 13.210 1.664 1.00 88.69 106 TYR A N 1
ATOM 819 C CA . TYR A 1 106 ? 8.140 11.892 2.197 1.00 88.69 106 TYR A CA 1
ATOM 820 C C . TYR A 1 106 ? 8.085 11.855 3.718 1.00 88.69 106 TYR A C 1
ATOM 822 O O . TYR A 1 106 ? 7.196 11.215 4.264 1.00 88.69 106 TYR A O 1
ATOM 830 N N . ASN A 1 107 ? 8.989 12.544 4.416 1.00 91.19 107 ASN A N 1
ATOM 831 C CA . ASN A 1 107 ? 8.926 12.627 5.873 1.00 91.19 107 ASN A CA 1
ATOM 832 C C . ASN A 1 107 ? 7.631 13.306 6.341 1.00 91.19 107 ASN A C 1
ATOM 834 O O . ASN A 1 107 ? 7.051 12.873 7.335 1.00 91.19 107 ASN A O 1
ATOM 838 N N . GLN A 1 108 ? 7.172 14.340 5.630 1.00 94.69 108 GLN A N 1
ATOM 839 C CA . GLN A 1 108 ? 5.912 15.012 5.934 1.00 94.69 108 GLN A CA 1
ATOM 840 C C . GLN A 1 108 ? 4.710 14.096 5.672 1.00 94.69 108 GLN A C 1
ATOM 842 O O . GLN A 1 108 ? 3.875 13.928 6.558 1.00 94.69 108 GLN A O 1
ATOM 847 N N . TRP A 1 109 ? 4.629 13.474 4.495 1.00 94.69 109 TRP A N 1
ATOM 848 C CA . TRP A 1 109 ? 3.496 12.609 4.141 1.00 94.69 109 TRP A CA 1
ATOM 849 C C . TRP A 1 109 ? 3.449 11.340 4.986 1.00 94.69 109 TRP A C 1
ATOM 851 O O . TRP A 1 109 ? 2.390 10.975 5.489 1.00 94.69 109 TRP A O 1
ATOM 861 N N . MET A 1 110 ? 4.608 10.731 5.241 1.00 95.69 110 MET A N 1
ATOM 862 C CA . MET A 1 110 ? 4.732 9.642 6.202 1.00 95.69 110 MET A CA 1
ATOM 863 C C . MET A 1 110 ? 4.273 10.097 7.587 1.00 95.69 110 MET A C 1
ATOM 865 O O . MET A 1 110 ? 3.534 9.370 8.232 1.00 95.69 110 MET A O 1
ATOM 869 N N . GLY A 1 111 ? 4.643 11.299 8.040 1.00 96.81 111 GLY A N 1
ATOM 870 C CA . GLY A 1 111 ? 4.144 11.856 9.300 1.00 96.81 111 GLY A CA 1
ATOM 871 C C . GLY A 1 111 ? 2.614 11.931 9.356 1.00 96.81 111 GLY A C 1
ATOM 872 O O . GLY A 1 111 ? 2.024 11.520 10.354 1.00 96.81 111 GLY A O 1
ATOM 873 N N . ASN A 1 112 ? 1.971 12.374 8.272 1.00 97.12 112 ASN A N 1
ATOM 874 C CA . ASN A 1 112 ? 0.511 12.436 8.188 1.00 97.12 112 ASN A CA 1
ATOM 875 C C . ASN A 1 112 ? -0.118 11.036 8.258 1.00 97.12 112 ASN A C 1
ATOM 877 O O . ASN A 1 112 ? -0.956 10.790 9.124 1.00 97.12 112 ASN A O 1
ATOM 881 N N . THR A 1 113 ? 0.337 10.093 7.425 1.00 97.00 113 THR A N 1
ATOM 882 C CA . THR A 1 113 ? -0.158 8.704 7.427 1.00 97.00 113 THR A CA 1
ATOM 883 C C . THR A 1 113 ? 0.061 8.030 8.782 1.00 97.00 113 THR A C 1
ATOM 885 O O . THR A 1 113 ? -0.839 7.395 9.326 1.00 97.00 113 THR A O 1
ATOM 888 N N . MET A 1 114 ? 1.243 8.203 9.378 1.00 98.06 114 MET A N 1
ATOM 889 C CA . MET A 1 114 ? 1.568 7.625 10.680 1.00 98.06 114 MET A CA 1
ATOM 890 C C . MET A 1 114 ? 0.701 8.217 11.796 1.00 98.06 114 MET A C 1
ATOM 892 O O . MET A 1 114 ? 0.401 7.501 12.744 1.00 98.06 114 MET A O 1
ATOM 896 N N . SER A 1 115 ? 0.228 9.460 11.681 1.00 97.81 115 SER A N 1
ATOM 897 C CA . SER A 1 115 ? -0.620 10.093 12.702 1.00 97.81 115 SER A CA 1
ATOM 898 C C . SER A 1 115 ? -2.041 9.515 12.817 1.00 97.81 115 SER A C 1
ATOM 900 O O . SER A 1 115 ? -2.739 9.841 13.777 1.00 97.81 115 SER A O 1
ATOM 902 N N . LEU A 1 116 ? -2.474 8.668 11.875 1.00 97.50 116 LEU A N 1
ATOM 903 C CA . LEU A 1 116 ? -3.787 8.017 11.910 1.00 97.50 116 LEU A CA 1
ATOM 904 C C . LEU A 1 116 ? -3.936 7.080 13.118 1.00 97.50 116 LEU A C 1
ATOM 906 O O . LEU A 1 116 ? -2.964 6.452 13.552 1.00 97.50 116 LEU A O 1
ATOM 910 N N . HIS A 1 117 ? -5.164 6.965 13.626 1.00 96.94 117 HIS A N 1
ATOM 911 C CA . HIS A 1 117 ? -5.520 6.082 14.745 1.00 96.94 117 HIS A CA 1
ATOM 912 C C . HIS A 1 117 ? -5.883 4.654 14.321 1.00 96.94 117 HIS A C 1
ATOM 914 O O . HIS A 1 117 ? -6.013 3.791 15.183 1.00 96.94 117 HIS A O 1
ATOM 920 N N . ASP A 1 118 ? -6.057 4.389 13.025 1.00 97.19 118 ASP A N 1
ATOM 921 C CA . ASP A 1 118 ? -6.372 3.048 12.532 1.00 97.19 118 ASP A CA 1
ATOM 922 C C . ASP A 1 118 ? -5.266 2.046 12.908 1.00 97.19 118 ASP A C 1
ATOM 924 O O . ASP A 1 118 ? -4.074 2.405 12.884 1.00 97.19 118 ASP A O 1
ATOM 928 N N . PRO A 1 119 ? -5.624 0.777 13.185 1.00 98.00 119 PRO A N 1
ATOM 929 C CA . PRO A 1 119 ? -4.638 -0.281 13.267 1.00 98.00 119 PRO A CA 1
ATOM 930 C C . PRO A 1 119 ? -3.876 -0.418 11.967 1.00 98.00 119 PRO A C 1
ATOM 932 O O . PRO A 1 119 ? -4.459 -0.386 10.882 1.00 98.00 119 PRO A O 1
ATOM 935 N N . MET A 1 120 ? -2.563 -0.568 12.090 1.00 98.50 120 MET A N 1
ATOM 936 C CA . MET A 1 120 ? -1.670 -0.511 10.947 1.00 98.50 120 MET A CA 1
ATOM 937 C C . MET A 1 120 ? -0.622 -1.614 11.004 1.00 98.50 120 MET A C 1
ATOM 939 O O . MET A 1 120 ? 0.085 -1.768 12.004 1.00 98.50 120 MET A O 1
ATOM 943 N N . VAL A 1 121 ? -0.493 -2.346 9.900 1.00 98.75 121 VAL A N 1
ATOM 944 C CA . VAL A 1 121 ? 0.659 -3.202 9.616 1.00 98.75 121 VAL A CA 1
ATOM 945 C C . VAL A 1 121 ? 1.574 -2.480 8.635 1.00 98.75 121 VAL A C 1
ATOM 947 O O . VAL A 1 121 ? 1.134 -2.012 7.584 1.00 98.75 121 VAL A O 1
ATOM 950 N N . ILE A 1 122 ? 2.848 -2.351 9.003 1.00 98.75 122 ILE A N 1
ATOM 951 C CA . ILE A 1 122 ? 3.826 -1.529 8.286 1.00 98.75 122 ILE A CA 1
ATOM 952 C C . ILE A 1 122 ? 5.037 -2.381 7.929 1.00 98.75 122 ILE A C 1
ATOM 954 O O . ILE A 1 122 ? 5.789 -2.792 8.815 1.00 98.75 122 ILE A O 1
ATOM 958 N N . TYR A 1 123 ? 5.249 -2.593 6.633 1.00 98.69 123 TYR A N 1
ATOM 959 C CA . TYR A 1 123 ? 6.430 -3.276 6.104 1.00 98.69 123 TYR A CA 1
ATOM 960 C C . TYR A 1 123 ? 7.540 -2.264 5.810 1.00 98.69 123 TYR A C 1
ATOM 962 O O . TYR A 1 123 ? 7.304 -1.231 5.177 1.00 98.69 123 TYR A O 1
ATOM 970 N N . THR A 1 124 ? 8.756 -2.515 6.293 1.00 98.38 124 THR A N 1
ATOM 971 C CA . THR A 1 124 ? 9.850 -1.542 6.160 1.00 98.38 124 THR A CA 1
ATOM 972 C C . THR A 1 124 ? 11.227 -2.160 6.382 1.00 98.38 124 THR A C 1
ATOM 974 O O . THR A 1 124 ? 11.333 -3.214 7.003 1.00 98.38 124 THR A O 1
ATOM 977 N N . SER A 1 125 ? 12.291 -1.483 5.942 1.00 98.06 125 SER A N 1
ATOM 978 C CA . SER A 1 125 ? 13.668 -1.887 6.249 1.00 98.06 125 SER A CA 1
ATOM 979 C C . SER A 1 125 ? 13.950 -1.861 7.761 1.00 98.06 125 SER A C 1
ATOM 981 O O . SER A 1 125 ? 13.480 -0.955 8.459 1.00 98.06 125 SER A O 1
ATOM 983 N N . PRO A 1 126 ? 14.753 -2.799 8.301 1.00 98.44 126 PRO A N 1
ATOM 984 C CA . PRO A 1 126 ? 15.096 -2.852 9.724 1.00 98.44 126 PRO A CA 1
ATOM 985 C C . PRO A 1 126 ? 15.592 -1.520 10.315 1.00 98.44 126 PRO A C 1
ATOM 987 O O . PRO A 1 126 ? 15.229 -1.169 11.440 1.00 98.44 126 PRO A O 1
ATOM 990 N N . ASP A 1 127 ? 16.362 -0.733 9.556 1.00 98.00 127 ASP A N 1
ATOM 991 C CA . ASP A 1 127 ? 16.891 0.570 9.988 1.00 98.00 127 ASP A CA 1
ATOM 992 C C . ASP A 1 127 ? 15.804 1.648 10.179 1.00 98.00 127 ASP A C 1
ATOM 994 O O . ASP A 1 127 ? 16.017 2.639 10.885 1.00 98.00 127 ASP A O 1
ATOM 998 N N . LEU A 1 128 ? 14.630 1.469 9.568 1.00 97.38 128 LEU A N 1
ATOM 999 C CA . LEU A 1 128 ? 13.505 2.405 9.615 1.00 97.38 128 LEU A CA 1
ATOM 1000 C C . LEU A 1 128 ? 12.533 2.127 10.762 1.00 97.38 128 LEU A C 1
ATOM 1002 O O . LEU A 1 128 ? 11.790 3.030 11.160 1.00 97.38 128 LEU A O 1
ATOM 1006 N N . VAL A 1 129 ? 12.565 0.924 11.343 1.00 98.44 129 VAL A N 1
ATOM 1007 C CA . VAL A 1 129 ? 11.656 0.515 12.425 1.00 98.44 129 VAL A CA 1
ATOM 1008 C C . VAL A 1 129 ? 11.634 1.515 13.590 1.00 98.44 129 VAL A C 1
ATOM 1010 O O . VAL A 1 129 ? 10.535 1.901 14.003 1.00 98.44 129 VAL A O 1
ATOM 1013 N N . PRO A 1 130 ? 12.776 2.011 14.122 1.00 98.25 130 PRO A N 1
ATOM 1014 C CA . PRO A 1 130 ? 12.747 2.982 15.217 1.00 98.25 130 PRO A CA 1
ATOM 1015 C C . PRO A 1 130 ? 12.083 4.308 14.827 1.00 98.25 130 PRO A C 1
ATOM 1017 O O . PRO A 1 130 ? 11.421 4.939 15.651 1.00 98.25 130 PRO A O 1
ATOM 1020 N N . ALA A 1 131 ? 12.247 4.744 13.574 1.00 97.50 131 ALA A N 1
ATOM 1021 C CA . ALA A 1 131 ? 11.634 5.973 13.083 1.00 97.50 131 ALA A CA 1
ATOM 1022 C C . ALA A 1 131 ? 10.114 5.828 12.946 1.00 97.50 131 ALA A C 1
ATOM 1024 O O . ALA A 1 131 ? 9.388 6.699 13.420 1.00 97.50 131 ALA A O 1
ATOM 1025 N N . ILE A 1 132 ? 9.642 4.714 12.381 1.00 97.81 132 ILE A N 1
ATOM 1026 C CA . ILE A 1 132 ? 8.210 4.414 12.245 1.00 97.81 132 ILE A CA 1
ATOM 1027 C C . ILE A 1 132 ? 7.541 4.301 13.617 1.00 97.81 132 ILE A C 1
ATOM 1029 O O . ILE A 1 132 ? 6.532 4.961 13.860 1.00 97.81 132 ILE A O 1
ATOM 1033 N N . LYS A 1 133 ? 8.140 3.559 14.559 1.00 98.12 133 LYS A N 1
ATOM 1034 C CA . LYS A 1 133 ? 7.612 3.451 15.930 1.00 98.12 133 LYS A CA 1
ATOM 1035 C C . LYS A 1 133 ? 7.537 4.802 16.636 1.00 98.12 133 LYS A C 1
ATOM 1037 O O . LYS A 1 133 ? 6.585 5.055 17.363 1.00 98.12 133 LYS A O 1
ATOM 1042 N N . ARG A 1 134 ? 8.513 5.688 16.412 1.00 98.12 134 ARG A N 1
ATOM 1043 C CA . ARG A 1 134 ? 8.481 7.049 16.964 1.00 98.12 134 ARG A CA 1
ATOM 1044 C C . ARG A 1 134 ? 7.355 7.887 16.356 1.00 98.12 134 ARG A C 1
ATOM 1046 O O . ARG A 1 134 ? 6.711 8.623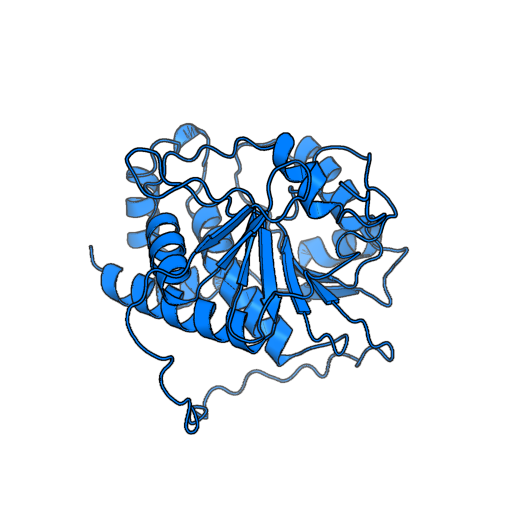 17.090 1.00 98.12 134 ARG A O 1
ATOM 1053 N N . LEU A 1 135 ? 7.126 7.788 15.046 1.00 97.75 135 LEU A N 1
ATOM 1054 C CA . LEU A 1 135 ? 6.048 8.516 14.364 1.00 97.75 135 LEU A CA 1
ATOM 1055 C C . LEU A 1 135 ? 4.648 8.011 14.747 1.00 97.75 135 LEU A C 1
ATOM 1057 O O . LEU A 1 135 ? 3.693 8.773 14.650 1.00 97.75 135 LEU A O 1
ATOM 1061 N N . ARG A 1 136 ? 4.539 6.756 15.200 1.00 97.75 136 ARG A N 1
ATOM 1062 C CA . ARG A 1 136 ? 3.301 6.135 15.702 1.00 97.75 136 ARG A CA 1
ATOM 1063 C C . ARG A 1 136 ? 3.289 5.931 17.214 1.00 97.75 136 ARG A C 1
ATOM 1065 O O . ARG A 1 136 ? 2.617 5.028 17.707 1.00 97.75 136 ARG A O 1
ATOM 1072 N N . SER A 1 137 ? 4.033 6.737 17.970 1.00 98.00 137 SER A N 1
ATOM 1073 C CA . SER A 1 137 ? 4.137 6.564 19.425 1.00 98.00 137 SER A CA 1
ATOM 1074 C C . SER A 1 137 ? 2.786 6.660 20.147 1.00 98.00 137 SER A C 1
ATOM 1076 O O . SER A 1 137 ? 2.632 6.072 21.212 1.00 98.00 137 SER A O 1
ATOM 1078 N N . HIS A 1 138 ? 1.812 7.361 19.560 1.00 98.00 138 HIS A N 1
ATOM 1079 C CA . HIS A 1 138 ? 0.447 7.521 20.072 1.00 98.00 138 HIS A CA 1
ATOM 1080 C C . HIS A 1 138 ? -0.474 6.315 19.841 1.00 98.00 138 HIS A C 1
ATOM 1082 O O . HIS A 1 138 ? -1.592 6.346 20.338 1.00 98.00 138 HIS A O 1
ATOM 1088 N N . ALA A 1 139 ? -0.053 5.317 19.057 1.00 97.00 139 ALA A N 1
ATOM 1089 C CA . ALA A 1 139 ? -0.878 4.169 18.663 1.00 97.00 139 ALA A CA 1
ATOM 1090 C C . ALA A 1 139 ? -0.045 2.874 18.567 1.00 97.00 139 ALA A C 1
ATOM 1092 O O . ALA A 1 139 ? -0.245 2.052 17.666 1.00 97.00 139 ALA A O 1
ATOM 1093 N N . LEU A 1 140 ? 0.948 2.696 19.449 1.00 96.44 140 LEU A N 1
ATOM 1094 C CA . LEU A 1 140 ? 1.863 1.543 19.408 1.00 96.44 140 LEU A CA 1
ATOM 1095 C C . LEU A 1 140 ? 1.139 0.211 19.625 1.00 96.44 140 LEU A C 1
ATOM 1097 O O . LEU A 1 140 ? 1.520 -0.797 19.037 1.00 96.44 140 LEU A O 1
ATOM 1101 N N . GLU A 1 141 ? 0.091 0.215 20.440 1.00 95.31 141 GLU A N 1
ATOM 1102 C CA . GLU A 1 141 ? -0.808 -0.910 20.674 1.00 95.31 141 GLU A CA 1
ATOM 1103 C C . GLU A 1 141 ? -1.613 -1.295 19.428 1.00 95.31 141 GLU A C 1
ATOM 1105 O O . GLU A 1 141 ? -1.998 -2.448 19.295 1.00 95.31 141 GLU A O 1
ATOM 1110 N N . HIS A 1 142 ? -1.797 -0.376 18.477 1.00 96.12 142 HIS A N 1
ATOM 1111 C CA . HIS A 1 142 ? -2.467 -0.610 17.192 1.00 96.12 142 HIS A CA 1
ATOM 1112 C C . HIS A 1 142 ? -1.480 -0.616 16.026 1.00 96.12 142 HIS A C 1
ATOM 1114 O O . HIS A 1 142 ? -1.819 -0.271 14.895 1.00 96.12 142 HIS A O 1
ATOM 1120 N N . THR A 1 143 ? -0.217 -0.952 16.285 1.00 97.88 143 THR A N 1
ATOM 1121 C CA . THR A 1 143 ? 0.822 -0.916 15.257 1.00 97.88 143 THR A CA 1
ATOM 1122 C C . THR A 1 143 ? 1.660 -2.179 15.279 1.00 97.88 143 THR A C 1
ATOM 1124 O O . THR A 1 143 ? 2.349 -2.471 16.256 1.00 97.88 143 THR A O 1
ATOM 1127 N N . MET A 1 144 ? 1.688 -2.879 14.148 1.00 98.31 144 MET A N 1
ATOM 1128 C CA . MET A 1 144 ? 2.645 -3.946 13.898 1.00 98.31 144 MET A CA 1
ATOM 1129 C C . MET A 1 144 ? 3.632 -3.489 12.831 1.00 98.31 144 MET A C 1
ATOM 1131 O O . MET A 1 144 ? 3.249 -3.150 11.716 1.00 98.31 144 MET A O 1
ATOM 1135 N N . VAL A 1 145 ? 4.919 -3.468 13.175 1.00 98.62 145 VAL A N 1
ATOM 1136 C CA . VAL A 1 145 ? 5.987 -3.142 12.223 1.00 98.62 145 VAL A CA 1
ATOM 1137 C C . VAL A 1 145 ? 6.732 -4.424 11.890 1.00 98.62 145 VAL A C 1
ATOM 1139 O O . VAL A 1 145 ? 7.300 -5.043 12.792 1.00 98.62 145 VAL A O 1
ATOM 1142 N N . ILE A 1 146 ? 6.734 -4.794 10.613 1.00 98.44 146 ILE A N 1
ATOM 1143 C CA . ILE A 1 146 ? 7.401 -5.985 10.090 1.00 98.44 146 ILE A CA 1
ATOM 1144 C C . ILE A 1 146 ? 8.696 -5.525 9.401 1.00 98.44 146 ILE A C 1
ATOM 1146 O O . ILE A 1 146 ? 8.632 -4.917 8.327 1.00 98.44 146 ILE A O 1
ATOM 1150 N N . PRO A 1 147 ? 9.871 -5.761 10.015 1.00 98.31 147 PRO A N 1
ATOM 1151 C CA . PRO A 1 147 ? 11.144 -5.503 9.362 1.00 98.31 147 PRO A CA 1
ATOM 1152 C C . PRO A 1 147 ? 11.379 -6.520 8.243 1.00 98.31 147 PRO A C 1
ATOM 1154 O O . PRO A 1 147 ? 11.257 -7.721 8.473 1.00 98.31 147 PRO A O 1
ATOM 1157 N N . MET A 1 148 ? 11.751 -6.044 7.061 1.00 97.56 148 MET A N 1
ATOM 1158 C CA . MET A 1 148 ? 12.236 -6.874 5.959 1.00 97.56 148 MET A CA 1
ATOM 1159 C C . MET A 1 148 ? 13.074 -6.040 4.995 1.00 97.56 148 MET A C 1
ATOM 1161 O O . MET A 1 148 ? 12.936 -4.822 4.938 1.00 97.56 148 MET A O 1
ATOM 1165 N N . GLU A 1 149 ? 13.922 -6.678 4.213 1.00 96.75 149 GLU A N 1
ATOM 1166 C CA . GLU A 1 149 ? 14.685 -6.044 3.149 1.00 96.75 149 GLU A CA 1
ATOM 1167 C C . GLU A 1 149 ? 13.969 -6.151 1.799 1.00 96.75 149 GLU A C 1
ATOM 1169 O O . GLU A 1 149 ? 13.197 -7.075 1.539 1.00 96.75 149 GLU A O 1
ATOM 1174 N N . LEU A 1 150 ? 14.265 -5.212 0.891 1.00 94.81 150 LEU A N 1
ATOM 1175 C CA . LEU A 1 150 ? 13.678 -5.204 -0.456 1.00 94.81 150 LEU A CA 1
ATOM 1176 C C . LEU A 1 150 ? 13.906 -6.525 -1.197 1.00 94.81 150 LEU A C 1
ATOM 1178 O O . LEU A 1 150 ? 12.998 -7.008 -1.855 1.00 94.81 150 LEU A O 1
ATOM 1182 N N . HIS A 1 151 ? 15.085 -7.134 -1.063 1.00 94.31 151 HIS A N 1
ATOM 1183 C CA . HIS A 1 151 ? 15.433 -8.377 -1.755 1.00 94.31 151 HIS A CA 1
ATOM 1184 C C . HIS A 1 151 ? 14.719 -9.626 -1.205 1.00 94.31 151 HIS A C 1
ATOM 1186 O O . HIS A 1 151 ? 14.797 -10.679 -1.828 1.00 94.31 151 HIS A O 1
ATOM 1192 N N . GLU A 1 152 ? 14.022 -9.520 -0.069 1.00 94.81 152 GLU A N 1
ATOM 1193 C CA . GLU A 1 152 ? 13.222 -10.604 0.524 1.00 94.81 152 GLU A CA 1
ATOM 1194 C C . GLU A 1 152 ? 11.765 -10.607 0.019 1.00 94.81 152 GLU A C 1
ATOM 1196 O O . GLU A 1 152 ? 10.972 -11.495 0.348 1.00 94.81 152 GLU A O 1
ATOM 1201 N N . MET A 1 153 ? 11.386 -9.598 -0.769 1.00 95.62 153 MET A N 1
ATOM 1202 C CA . MET A 1 153 ? 10.063 -9.476 -1.377 1.00 95.62 153 MET A CA 1
ATOM 1203 C C . MET A 1 153 ? 9.836 -10.520 -2.476 1.00 95.62 153 MET A C 1
ATOM 1205 O O . MET A 1 153 ? 10.777 -11.028 -3.095 1.00 95.62 153 MET A O 1
ATOM 1209 N N . ARG A 1 154 ? 8.569 -10.824 -2.768 1.00 94.25 154 ARG A N 1
ATOM 1210 C CA . ARG A 1 154 ? 8.161 -11.720 -3.855 1.00 94.25 154 ARG A CA 1
ATOM 1211 C C . ARG A 1 154 ? 8.688 -11.233 -5.201 1.00 94.25 154 ARG A C 1
ATOM 1213 O O . ARG A 1 154 ? 9.154 -12.055 -5.986 1.00 94.25 154 ARG A O 1
ATOM 1220 N N . MET A 1 155 ? 8.651 -9.924 -5.459 1.00 91.88 155 MET A N 1
ATOM 1221 C CA . MET A 1 155 ? 9.101 -9.349 -6.734 1.00 91.88 155 MET A CA 1
ATOM 1222 C C . MET A 1 155 ? 10.539 -9.747 -7.107 1.00 91.88 155 MET A C 1
ATOM 1224 O O . MET A 1 155 ? 10.715 -10.416 -8.127 1.00 91.88 155 MET A O 1
ATOM 1228 N N . PRO A 1 156 ? 11.569 -9.449 -6.298 1.00 92.19 156 PRO A N 1
ATOM 1229 C CA . PRO A 1 156 ? 12.930 -9.882 -6.597 1.00 92.19 156 PRO A CA 1
ATOM 1230 C C . PRO A 1 156 ? 13.152 -11.392 -6.463 1.00 92.19 156 PRO A C 1
ATOM 1232 O O . PRO A 1 156 ? 13.949 -11.949 -7.217 1.00 92.19 156 PRO A O 1
ATOM 1235 N N . THR A 1 157 ? 12.476 -12.072 -5.530 1.00 92.50 157 THR A N 1
ATOM 1236 C CA . THR A 1 157 ? 12.721 -13.507 -5.281 1.00 92.50 157 THR A CA 1
ATOM 1237 C C . THR A 1 157 ? 12.111 -14.426 -6.338 1.00 92.50 157 THR A C 1
ATOM 1239 O O . THR A 1 157 ? 12.680 -15.481 -6.612 1.00 92.50 157 THR A O 1
ATOM 1242 N N . GLN A 1 158 ? 10.985 -14.049 -6.953 1.00 88.94 158 GLN A N 1
ATOM 1243 C CA . GLN A 1 158 ? 10.294 -14.881 -7.949 1.00 88.94 158 GLN A CA 1
ATOM 1244 C C . GLN A 1 158 ? 10.483 -14.404 -9.389 1.00 88.94 158 GLN A C 1
ATOM 1246 O O . GLN A 1 158 ? 10.535 -15.231 -10.298 1.00 88.94 158 GLN A O 1
ATOM 1251 N N . TYR A 1 159 ? 10.617 -13.093 -9.602 1.00 82.12 159 TYR A N 1
ATOM 1252 C CA . TYR A 1 159 ? 10.756 -12.502 -10.938 1.00 82.12 159 TYR A CA 1
ATOM 1253 C C . TYR A 1 159 ? 12.196 -12.047 -11.231 1.00 82.12 159 TYR A C 1
ATOM 1255 O O . TYR A 1 159 ? 12.484 -11.511 -12.301 1.00 82.12 159 TYR A O 1
ATOM 1263 N N . GLY A 1 160 ? 13.120 -12.308 -10.299 1.00 80.31 160 GLY A N 1
ATOM 1264 C CA . GLY A 1 160 ? 14.528 -11.940 -10.393 1.00 80.31 160 GLY A CA 1
ATOM 1265 C C . GLY A 1 160 ? 14.782 -10.460 -10.105 1.00 80.31 160 GLY A C 1
ATOM 1266 O O . GLY A 1 160 ? 13.863 -9.655 -9.978 1.00 80.31 160 GLY A O 1
ATOM 1267 N N . ILE A 1 161 ? 16.060 -10.092 -9.996 1.00 72.00 161 ILE A N 1
ATOM 1268 C CA . ILE A 1 161 ? 16.488 -8.711 -9.715 1.00 72.00 161 ILE A CA 1
ATOM 1269 C C . ILE A 1 161 ? 16.739 -7.942 -11.022 1.00 72.00 161 ILE A C 1
ATOM 1271 O O . ILE A 1 161 ? 16.253 -6.830 -11.206 1.00 72.00 161 ILE A O 1
ATOM 1275 N N . GLN A 1 162 ? 17.452 -8.572 -11.955 1.00 74.38 162 GLN A N 1
ATOM 1276 C CA . GLN A 1 162 ? 17.827 -8.091 -13.289 1.00 74.38 162 GLN A CA 1
ATOM 1277 C C . GLN A 1 162 ? 17.863 -9.305 -14.237 1.00 74.38 162 GLN A C 1
ATOM 1279 O O . GLN A 1 162 ? 18.069 -10.421 -13.751 1.00 74.38 162 GLN A O 1
ATOM 1284 N N . PRO A 1 163 ? 17.689 -9.156 -15.566 1.00 82.75 163 PRO A N 1
ATOM 1285 C CA . PRO A 1 163 ? 17.472 -7.924 -16.342 1.00 82.75 163 PRO A CA 1
ATOM 1286 C C . PRO A 1 163 ? 15.996 -7.505 -16.499 1.00 82.75 163 PRO A C 1
ATOM 1288 O O . PRO A 1 163 ? 15.714 -6.444 -17.053 1.00 82.75 163 PRO A O 1
ATOM 1291 N N . PHE A 1 164 ? 15.042 -8.312 -16.022 1.00 83.62 164 PHE A N 1
ATOM 1292 C CA . PHE A 1 164 ? 13.604 -8.092 -16.236 1.00 83.62 164 PHE A CA 1
ATOM 1293 C C . PHE A 1 164 ? 13.132 -6.688 -15.810 1.00 83.62 164 PHE A C 1
ATOM 1295 O O . PHE A 1 164 ? 12.575 -5.948 -16.618 1.00 83.62 164 PHE A O 1
ATOM 1302 N N . TRP A 1 165 ? 13.415 -6.274 -14.573 1.00 86.31 165 TRP A N 1
ATOM 1303 C CA . TRP A 1 165 ? 12.939 -4.993 -14.036 1.00 86.31 165 TRP A CA 1
ATOM 1304 C C . TRP A 1 165 ? 13.604 -3.763 -14.661 1.00 86.31 165 TRP A C 1
ATOM 1306 O O . TRP A 1 165 ? 12.997 -2.695 -14.722 1.00 86.31 165 TRP A O 1
ATOM 1316 N N . GLU A 1 166 ? 14.821 -3.906 -15.185 1.00 88.88 166 GLU A N 1
ATOM 1317 C CA . GLU A 1 166 ? 15.476 -2.847 -15.959 1.00 88.88 166 GLU A CA 1
ATOM 1318 C C . GLU A 1 166 ? 14.820 -2.665 -17.326 1.00 88.88 166 GLU A C 1
ATOM 1320 O O . GLU A 1 166 ? 14.620 -1.532 -17.760 1.00 88.88 166 GLU A O 1
ATOM 1325 N N . LYS A 1 167 ? 14.418 -3.764 -17.978 1.00 86.25 167 LYS A N 1
ATOM 1326 C CA . LYS A 1 167 ? 13.612 -3.707 -19.205 1.00 86.25 167 LYS A CA 1
ATOM 1327 C C . LYS A 1 167 ? 12.279 -3.001 -18.937 1.00 86.25 167 LYS A C 1
ATOM 1329 O O . LYS A 1 167 ? 11.927 -2.100 -19.692 1.00 86.25 167 LYS A O 1
ATOM 1334 N N . GLN A 1 168 ? 11.586 -3.344 -17.846 1.00 84.69 168 GLN A N 1
ATOM 1335 C CA . GLN A 1 168 ? 10.346 -2.663 -17.439 1.00 84.69 168 GLN A CA 1
ATOM 1336 C C . GLN A 1 168 ? 10.570 -1.159 -17.220 1.00 84.69 168 GLN A C 1
ATOM 1338 O O . GLN A 1 168 ? 9.832 -0.336 -17.754 1.00 84.69 168 GLN A O 1
ATOM 1343 N N . HIS A 1 169 ? 11.650 -0.785 -16.529 1.00 87.94 169 HIS A N 1
ATOM 1344 C CA . HIS A 1 169 ? 12.026 0.620 -16.319 1.00 87.94 169 HIS A CA 1
ATOM 1345 C C . HIS A 1 169 ? 12.334 1.367 -17.613 1.00 87.94 169 HIS A C 1
ATOM 1347 O O . HIS A 1 169 ? 11.981 2.533 -17.766 1.00 87.94 169 HIS A O 1
ATOM 1353 N N . ALA A 1 170 ? 12.958 0.703 -18.583 1.00 88.44 170 ALA A N 1
ATOM 1354 C CA . ALA A 1 170 ? 13.261 1.317 -19.867 1.00 88.44 170 ALA A CA 1
ATOM 1355 C C . ALA A 1 170 ? 11.998 1.652 -20.683 1.00 88.44 170 ALA A C 1
ATOM 1357 O O . ALA A 1 170 ? 12.027 2.635 -21.440 1.00 88.44 170 ALA A O 1
ATOM 1358 N N . MET A 1 171 ? 10.932 0.856 -20.518 1.00 84.69 171 MET A N 1
ATOM 1359 C CA . MET A 1 171 ? 9.620 1.038 -21.154 1.00 84.69 171 MET A CA 1
ATOM 1360 C C . MET A 1 171 ? 8.756 2.089 -20.456 1.00 84.69 171 MET A C 1
ATOM 1362 O O . MET A 1 171 ? 7.854 2.632 -21.092 1.00 84.69 171 MET A O 1
ATOM 1366 N N . ASP A 1 172 ? 9.052 2.402 -19.192 1.00 83.88 172 ASP A N 1
ATOM 1367 C CA . ASP A 1 172 ? 8.292 3.370 -18.415 1.00 83.88 172 ASP A CA 1
ATOM 1368 C C . ASP A 1 172 ? 8.394 4.781 -19.039 1.00 83.88 172 ASP A C 1
ATOM 1370 O O . ASP A 1 172 ? 9.482 5.375 -19.094 1.00 83.88 172 ASP A O 1
ATOM 1374 N N . PRO A 1 173 ? 7.275 5.348 -19.521 1.00 84.38 173 PRO A N 1
ATOM 1375 C CA . PRO A 1 173 ? 7.227 6.709 -20.064 1.00 84.38 173 PRO A CA 1
ATOM 1376 C C . PRO A 1 173 ? 7.633 7.793 -19.049 1.00 84.38 173 PRO A C 1
ATOM 1378 O O . PRO A 1 173 ? 8.125 8.851 -19.448 1.00 84.38 173 PRO A O 1
ATOM 1381 N N . GLU A 1 174 ? 7.497 7.523 -17.752 1.00 84.06 174 GLU A N 1
ATOM 1382 C CA . GLU A 1 174 ? 7.862 8.401 -16.640 1.00 84.06 174 GLU A CA 1
ATOM 1383 C C . GLU A 1 174 ? 9.202 8.009 -15.981 1.00 84.06 174 GLU A C 1
ATOM 1385 O O . GLU A 1 174 ? 9.555 8.513 -14.910 1.00 84.06 174 GLU A O 1
ATOM 1390 N N . LYS A 1 175 ? 10.027 7.172 -16.628 1.00 87.31 175 LYS A N 1
ATOM 1391 C CA . LYS A 1 175 ? 11.319 6.687 -16.087 1.00 87.31 175 LYS A CA 1
ATOM 1392 C C . LYS A 1 175 ? 12.285 7.768 -15.595 1.00 87.31 175 LYS A C 1
ATOM 1394 O O . LYS A 1 175 ? 13.173 7.490 -14.788 1.00 87.31 175 LYS A O 1
ATOM 1399 N N . THR A 1 176 ? 12.148 9.001 -16.085 1.00 87.38 176 THR A N 1
ATOM 1400 C CA . THR A 1 176 ? 12.967 10.151 -15.668 1.00 87.38 176 THR A CA 1
ATOM 1401 C C . THR A 1 176 ? 12.653 10.592 -14.237 1.00 87.38 176 THR A C 1
ATOM 1403 O O . THR A 1 176 ? 13.556 11.022 -13.512 1.00 87.38 176 THR A O 1
ATOM 1406 N N . ILE A 1 177 ? 11.399 10.446 -13.803 1.00 86.31 177 ILE A N 1
ATOM 1407 C CA . ILE A 1 177 ? 10.958 10.721 -12.433 1.00 86.31 177 ILE A CA 1
ATOM 1408 C C . ILE A 1 177 ? 10.890 9.436 -11.597 1.00 86.31 177 ILE A C 1
ATOM 1410 O O . ILE A 1 177 ? 11.200 9.469 -10.402 1.00 86.31 177 ILE A O 1
ATOM 1414 N N . HIS A 1 178 ? 10.610 8.287 -12.212 1.00 87.56 178 HIS A N 1
ATOM 1415 C CA . HIS A 1 178 ? 10.712 6.968 -11.586 1.00 87.56 178 HIS A CA 1
ATOM 1416 C C . HIS A 1 178 ? 12.165 6.499 -11.570 1.00 87.56 178 HIS A C 1
ATOM 1418 O O . HIS A 1 178 ? 12.568 5.617 -12.306 1.00 87.56 178 HIS A O 1
ATOM 1424 N N . LYS A 1 179 ? 12.993 7.108 -10.718 1.00 88.56 179 LYS A N 1
ATOM 1425 C CA . LYS A 1 179 ? 14.466 6.980 -10.745 1.00 88.56 179 LYS A CA 1
ATOM 1426 C C . LYS A 1 179 ? 15.035 5.572 -10.482 1.00 88.56 179 LYS A C 1
ATOM 1428 O O . LYS A 1 179 ? 16.257 5.417 -10.492 1.00 88.56 179 LYS A O 1
ATOM 1433 N N . SER A 1 180 ? 14.215 4.570 -10.167 1.00 90.88 180 SER A N 1
ATOM 1434 C CA . SER A 1 180 ? 14.675 3.202 -9.911 1.00 90.88 180 SER A CA 1
ATOM 1435 C C . SER A 1 180 ? 13.570 2.170 -10.111 1.00 90.88 180 SER A C 1
ATOM 1437 O O . SER A 1 180 ? 12.467 2.358 -9.606 1.00 90.88 180 SER A O 1
ATOM 1439 N N . TYR A 1 181 ? 13.906 1.028 -10.721 1.00 90.50 181 TYR A N 1
ATOM 1440 C CA . TYR A 1 181 ? 12.990 -0.110 -10.857 1.00 90.50 181 TYR A CA 1
ATOM 1441 C C . TYR A 1 181 ? 12.551 -0.718 -9.514 1.00 90.50 181 TYR A C 1
ATOM 1443 O O . TYR A 1 181 ? 11.528 -1.391 -9.459 1.00 90.50 181 TYR A O 1
ATOM 1451 N N . HIS A 1 182 ? 13.283 -0.470 -8.416 1.00 92.94 182 HIS A N 1
ATOM 1452 C CA . HIS A 1 182 ? 12.883 -0.913 -7.071 1.00 92.94 182 HIS A CA 1
ATOM 1453 C C . HIS A 1 182 ? 11.512 -0.351 -6.665 1.00 92.94 182 HIS A C 1
ATOM 1455 O O . HIS A 1 182 ? 10.831 -0.929 -5.825 1.00 92.94 182 HIS A O 1
ATOM 1461 N N . LEU A 1 183 ? 11.094 0.764 -7.273 1.00 90.88 183 LEU A N 1
ATOM 1462 C CA . LEU A 1 183 ? 9.747 1.304 -7.122 1.00 90.88 183 LEU A CA 1
ATOM 1463 C C . LEU A 1 183 ? 8.686 0.295 -7.576 1.00 90.88 183 LEU A C 1
ATOM 1465 O O . LEU A 1 183 ? 7.702 0.086 -6.875 1.00 90.88 183 LEU A O 1
ATOM 1469 N N . TYR A 1 184 ? 8.928 -0.393 -8.693 1.00 90.25 184 TYR A N 1
ATOM 1470 C CA . TYR A 1 184 ? 8.016 -1.404 -9.218 1.00 90.25 184 TYR A CA 1
ATOM 1471 C C . TYR A 1 184 ? 7.958 -2.632 -8.328 1.00 90.25 184 TYR A C 1
ATOM 1473 O O . TYR A 1 184 ? 6.909 -3.263 -8.264 1.00 90.25 184 TYR A O 1
ATOM 1481 N N . TRP A 1 185 ? 9.036 -2.957 -7.607 1.00 93.19 185 TRP A N 1
ATOM 1482 C CA . TRP A 1 185 ? 8.965 -4.011 -6.600 1.00 93.19 185 TRP A CA 1
ATOM 1483 C C . TRP A 1 185 ? 7.936 -3.651 -5.541 1.00 93.19 185 TRP A C 1
ATOM 1485 O O . TRP A 1 185 ? 7.016 -4.417 -5.314 1.00 93.19 185 TRP A O 1
ATOM 1495 N N . ILE A 1 186 ? 8.031 -2.451 -4.966 1.00 92.50 186 ILE A N 1
ATOM 1496 C CA . ILE A 1 186 ? 7.104 -2.001 -3.921 1.00 92.50 186 ILE A CA 1
ATOM 1497 C C . ILE A 1 186 ? 5.671 -1.925 -4.458 1.00 92.50 186 ILE A C 1
ATOM 1499 O O . ILE A 1 186 ? 4.752 -2.409 -3.800 1.00 92.50 186 ILE A O 1
ATOM 1503 N N . TRP A 1 187 ? 5.476 -1.362 -5.655 1.00 90.94 187 TRP A N 1
ATOM 1504 C CA . TRP A 1 187 ? 4.156 -1.282 -6.279 1.00 90.94 187 TRP A CA 1
ATOM 1505 C C . TRP A 1 187 ? 3.542 -2.667 -6.479 1.00 90.94 187 TRP A C 1
ATOM 1507 O O . TRP A 1 187 ? 2.429 -2.901 -6.028 1.00 90.94 187 TRP A O 1
ATOM 1517 N N . ASN A 1 188 ? 4.273 -3.618 -7.053 1.00 91.25 188 ASN A N 1
ATOM 1518 C CA . ASN A 1 188 ? 3.740 -4.953 -7.333 1.00 91.25 188 ASN A CA 1
ATOM 1519 C C . ASN A 1 188 ? 3.722 -5.887 -6.100 1.00 91.25 188 ASN A C 1
ATOM 1521 O O . ASN A 1 188 ? 3.163 -6.982 -6.163 1.00 91.25 188 ASN A O 1
ATOM 1525 N N . GLU A 1 189 ? 4.301 -5.480 -4.966 1.00 95.50 189 GLU A N 1
ATOM 1526 C CA . GLU A 1 189 ? 4.306 -6.254 -3.714 1.00 95.50 189 GLU A CA 1
ATOM 1527 C C . GLU A 1 189 ? 3.082 -5.961 -2.825 1.00 95.50 189 GLU A C 1
ATOM 1529 O O . GLU A 1 189 ? 2.788 -6.731 -1.911 1.00 95.50 189 GLU A O 1
ATOM 1534 N N . LYS A 1 190 ? 2.323 -4.886 -3.092 1.00 95.44 190 LYS A N 1
ATOM 1535 C CA . LYS A 1 190 ? 1.198 -4.439 -2.242 1.00 95.44 190 LYS A CA 1
ATOM 1536 C C . LYS A 1 190 ? 0.192 -5.553 -1.914 1.00 95.44 190 LYS A C 1
ATOM 1538 O O . LYS A 1 190 ? -0.257 -5.678 -0.773 1.00 95.44 190 LYS A O 1
ATOM 1543 N N . LEU A 1 191 ? -0.121 -6.406 -2.894 1.00 95.50 191 LEU A N 1
ATOM 1544 C CA . LEU A 1 191 ? -1.049 -7.522 -2.709 1.00 95.50 191 LEU A CA 1
ATOM 1545 C C . LEU A 1 191 ? -0.435 -8.640 -1.871 1.00 95.50 191 LEU A C 1
ATOM 1547 O O . LEU A 1 191 ? -1.138 -9.253 -1.070 1.00 95.50 191 LEU A O 1
ATOM 1551 N N . GLU A 1 192 ? 0.864 -8.900 -2.006 1.00 97.75 192 GLU A N 1
ATOM 1552 C CA . GLU A 1 192 ? 1.563 -9.857 -1.149 1.00 97.75 192 GLU A CA 1
ATOM 1553 C C . GLU A 1 192 ? 1.619 -9.366 0.307 1.00 97.75 192 GLU A C 1
ATOM 1555 O O . GLU A 1 192 ? 1.408 -10.167 1.220 1.00 97.75 192 GLU A O 1
ATOM 1560 N N . PHE A 1 193 ? 1.799 -8.064 0.551 1.00 98.50 193 PHE A N 1
ATOM 1561 C CA . PHE A 1 193 ? 1.703 -7.489 1.899 1.00 98.50 193 PHE A CA 1
ATOM 1562 C C . PHE A 1 193 ? 0.309 -7.638 2.505 1.00 98.50 193 PHE A C 1
ATOM 1564 O O . PHE A 1 193 ? 0.183 -8.058 3.659 1.00 98.50 193 PHE A O 1
ATOM 1571 N N . LEU A 1 194 ? -0.741 -7.363 1.726 1.00 98.44 194 LEU A N 1
ATOM 1572 C CA . LEU A 1 194 ? -2.118 -7.623 2.146 1.00 98.44 194 LEU A CA 1
ATOM 1573 C C . LEU A 1 194 ? -2.323 -9.104 2.475 1.00 98.44 194 LEU A C 1
ATOM 1575 O O . LEU A 1 194 ? -2.821 -9.421 3.553 1.00 98.44 194 LEU A O 1
ATOM 1579 N N . ARG A 1 195 ? -1.875 -10.017 1.604 1.00 98.44 195 ARG A N 1
ATOM 1580 C CA . ARG A 1 195 ? -1.987 -11.469 1.812 1.00 98.44 195 ARG A CA 1
ATOM 1581 C C . ARG A 1 195 ? -1.307 -11.920 3.107 1.00 98.44 195 ARG A C 1
ATOM 1583 O O . ARG A 1 195 ? -1.891 -12.690 3.868 1.00 98.44 195 ARG A O 1
ATOM 1590 N N . ARG A 1 196 ? -0.080 -11.453 3.364 1.00 98.38 196 ARG A N 1
ATOM 1591 C CA . ARG A 1 196 ? 0.667 -11.752 4.600 1.00 98.38 196 ARG A CA 1
ATOM 1592 C C . ARG A 1 196 ? -0.054 -11.197 5.829 1.00 98.38 196 ARG A C 1
ATOM 1594 O O . ARG A 1 196 ? -0.248 -11.929 6.793 1.00 98.38 196 ARG A O 1
ATOM 1601 N N . THR A 1 197 ? -0.527 -9.953 5.762 1.00 98.62 197 THR A N 1
ATOM 1602 C CA . THR A 1 197 ? -1.276 -9.331 6.864 1.00 98.62 197 THR A CA 1
ATOM 1603 C C . THR A 1 197 ? -2.591 -10.055 7.154 1.00 98.62 197 THR A C 1
ATOM 1605 O O . THR A 1 197 ? -2.917 -10.259 8.318 1.00 98.62 197 THR A O 1
ATOM 1608 N N . ILE A 1 198 ? -3.329 -10.490 6.128 1.00 98.44 198 ILE A N 1
ATOM 1609 C CA . ILE A 1 198 ? -4.555 -11.289 6.288 1.00 98.44 198 ILE A CA 1
ATOM 1610 C C . ILE A 1 198 ? -4.248 -12.617 6.987 1.00 98.44 198 ILE A C 1
ATOM 1612 O O . ILE A 1 198 ? -5.012 -13.044 7.848 1.00 98.44 198 ILE A O 1
ATOM 1616 N N . ALA A 1 199 ? -3.140 -13.271 6.627 1.00 98.12 199 ALA A N 1
ATOM 1617 C CA . ALA A 1 199 ? -2.749 -14.546 7.222 1.00 98.12 199 ALA A CA 1
ATOM 1618 C C . ALA A 1 199 ? -2.359 -14.415 8.704 1.00 98.12 199 ALA A C 1
ATOM 1620 O O . ALA A 1 199 ? -2.673 -15.298 9.499 1.00 98.12 199 ALA A O 1
ATOM 1621 N N . GLU A 1 200 ? -1.685 -13.326 9.078 1.00 97.38 200 GLU A N 1
ATOM 1622 C CA . GLU A 1 200 ? -1.290 -13.066 10.469 1.00 97.38 200 GLU A CA 1
ATOM 1623 C C . GLU A 1 200 ? -2.434 -12.483 11.312 1.00 97.38 200 GLU A C 1
ATOM 1625 O O . GLU A 1 200 ? -2.536 -12.776 12.502 1.00 97.38 200 GLU A O 1
ATOM 1630 N N . ASN A 1 201 ? -3.282 -11.659 10.690 1.00 97.56 201 ASN A N 1
ATOM 1631 C CA . ASN A 1 201 ? -4.416 -10.934 11.259 1.00 97.56 201 ASN A CA 1
ATOM 1632 C C . ASN A 1 201 ? -4.200 -10.434 12.706 1.00 97.56 201 ASN A C 1
ATOM 1634 O O . ASN A 1 201 ? -4.966 -10.790 13.610 1.00 97.56 201 ASN A O 1
ATOM 1638 N N . PRO A 1 202 ? -3.171 -9.600 12.953 1.00 97.19 202 PRO A N 1
ATOM 1639 C CA . PRO A 1 202 ? -2.743 -9.246 14.309 1.00 97.19 202 PRO A CA 1
ATOM 1640 C C . PRO A 1 202 ? -3.796 -8.478 15.118 1.00 97.19 202 PRO A C 1
ATOM 1642 O O . PRO A 1 202 ? -3.706 -8.443 16.342 1.00 97.19 202 PRO A O 1
ATOM 1645 N N . PHE A 1 203 ? -4.784 -7.883 14.443 1.00 96.94 203 PHE A N 1
ATOM 1646 C CA . PHE A 1 203 ? -5.851 -7.075 15.038 1.00 96.94 203 PHE A CA 1
ATOM 1647 C C . PHE A 1 203 ? -7.242 -7.702 14.872 1.00 96.94 203 PHE A C 1
ATOM 1649 O O . PHE A 1 203 ? -8.245 -7.012 15.055 1.00 96.94 203 PHE A O 1
ATOM 1656 N N . GLN A 1 204 ? -7.320 -8.986 14.494 1.00 96.88 204 GLN A N 1
ATOM 1657 C CA . GLN A 1 204 ? -8.581 -9.720 14.301 1.00 96.88 204 GLN A CA 1
ATOM 1658 C C . GLN A 1 204 ? -9.593 -8.968 13.417 1.00 96.88 204 GLN A C 1
ATOM 1660 O O . GLN A 1 204 ? -10.795 -8.947 13.684 1.00 96.88 204 GLN A O 1
ATOM 1665 N N . SER A 1 205 ? -9.094 -8.312 12.372 1.00 96.62 205 SER A N 1
ATOM 1666 C CA . SER A 1 205 ? -9.900 -7.540 11.439 1.00 96.62 205 SER A CA 1
ATOM 1667 C C . SER A 1 205 ? -10.576 -8.413 10.400 1.00 96.62 205 SER A C 1
ATOM 1669 O O . SER A 1 205 ? -10.071 -9.469 10.017 1.00 96.62 205 SER A O 1
ATOM 1671 N N . ASN A 1 206 ? -11.718 -7.924 9.921 1.00 95.00 206 ASN A N 1
ATOM 1672 C CA . ASN A 1 206 ? -12.466 -8.541 8.827 1.00 95.00 206 ASN A CA 1
ATOM 1673 C C . ASN A 1 206 ? -12.215 -7.822 7.496 1.00 95.00 206 ASN A C 1
ATOM 1675 O O . ASN A 1 206 ? -12.422 -8.404 6.434 1.00 95.00 206 ASN A O 1
ATOM 1679 N N . PHE A 1 207 ? -11.758 -6.570 7.551 1.00 97.19 207 PHE A N 1
ATOM 1680 C CA . PHE A 1 207 ? -11.469 -5.742 6.390 1.00 97.19 207 PHE A CA 1
ATOM 1681 C C . PHE A 1 207 ? -10.021 -5.256 6.412 1.00 97.19 207 PHE A C 1
ATOM 1683 O O . PHE A 1 207 ? -9.494 -4.881 7.461 1.00 97.19 207 PHE A O 1
ATOM 1690 N N . PHE A 1 208 ? -9.388 -5.229 5.246 1.00 98.31 208 PHE A N 1
ATOM 1691 C CA . PHE A 1 208 ? -8.000 -4.810 5.096 1.00 98.31 208 PHE A CA 1
ATOM 1692 C C . PHE A 1 208 ? -7.901 -3.804 3.959 1.00 98.31 208 PHE A C 1
ATOM 1694 O O . PHE A 1 208 ? -8.602 -3.938 2.956 1.00 98.31 208 PHE A O 1
ATOM 1701 N N . ALA A 1 209 ? -7.044 -2.798 4.111 1.00 97.19 209 ALA A N 1
ATOM 1702 C CA . ALA A 1 209 ? -6.816 -1.811 3.065 1.00 97.19 209 ALA A CA 1
ATOM 1703 C C . ALA A 1 209 ? -5.336 -1.505 2.887 1.00 97.19 209 ALA A C 1
ATOM 1705 O O . ALA A 1 209 ? -4.678 -1.063 3.824 1.00 97.19 209 ALA A O 1
ATOM 1706 N N . TRP A 1 210 ? -4.830 -1.695 1.672 1.00 97.94 210 TRP A N 1
ATOM 1707 C CA . TRP A 1 210 ? -3.580 -1.093 1.249 1.00 97.94 210 TRP A CA 1
ATOM 1708 C C . TRP A 1 210 ? -3.761 0.416 1.141 1.00 97.94 210 TRP A C 1
ATOM 1710 O O . TRP A 1 210 ? -4.718 0.883 0.519 1.00 97.94 210 TRP A O 1
ATOM 1720 N N . VAL A 1 211 ? -2.823 1.158 1.721 1.00 96.06 211 VAL A N 1
ATOM 1721 C CA . VAL A 1 211 ? -2.729 2.611 1.601 1.00 96.06 211 VAL A CA 1
ATOM 1722 C C . VAL A 1 211 ? -1.264 2.969 1.396 1.00 96.06 211 VAL A C 1
ATOM 1724 O O . VAL A 1 211 ? -0.425 2.665 2.249 1.00 96.06 211 VAL A O 1
ATOM 1727 N N . ASP A 1 212 ? -0.938 3.630 0.287 1.00 94.69 212 ASP A N 1
ATOM 1728 C CA . ASP A 1 212 ? 0.426 4.113 0.061 1.00 94.69 212 ASP A CA 1
ATOM 1729 C C . ASP A 1 212 ? 0.871 5.031 1.207 1.00 94.69 212 ASP A C 1
ATOM 1731 O O . ASP A 1 212 ? 0.128 5.888 1.682 1.00 94.69 212 ASP A O 1
ATOM 1735 N N . ILE A 1 213 ? 2.122 4.924 1.655 1.00 94.69 213 ILE A N 1
ATOM 1736 C CA . ILE A 1 213 ? 2.570 5.739 2.795 1.00 94.69 213 ILE A CA 1
ATOM 1737 C C . ILE A 1 213 ? 2.556 7.249 2.494 1.00 94.69 213 ILE A C 1
ATOM 1739 O O . ILE A 1 213 ? 2.441 8.071 3.404 1.00 94.69 213 ILE A O 1
ATOM 1743 N N . GLY A 1 214 ? 2.656 7.615 1.212 1.00 91.56 214 GLY A N 1
ATOM 1744 C CA . GLY A 1 214 ? 2.556 8.987 0.712 1.00 91.56 214 GLY A CA 1
ATOM 1745 C C . GLY A 1 214 ? 1.125 9.457 0.422 1.00 91.56 214 GLY A C 1
ATOM 1746 O O . GLY A 1 214 ? 0.961 10.539 -0.142 1.00 91.56 214 GLY A O 1
ATOM 1747 N N . TYR A 1 215 ? 0.106 8.662 0.771 1.00 89.88 215 TYR A N 1
ATOM 1748 C CA . TYR A 1 215 ? -1.293 8.924 0.421 1.00 89.88 215 TYR A CA 1
ATOM 1749 C C . TYR A 1 215 ? -1.857 10.186 1.088 1.00 89.88 215 TYR A C 1
ATOM 1751 O O . TYR A 1 215 ? -2.704 10.860 0.520 1.00 89.88 215 TYR A O 1
ATOM 1759 N N . PHE A 1 216 ? -1.370 10.582 2.267 1.00 90.94 216 PHE A N 1
ATOM 1760 C CA . PHE A 1 216 ? -1.831 11.797 2.948 1.00 90.94 216 PHE A CA 1
ATOM 1761 C C . PHE A 1 216 ? -0.860 12.964 2.738 1.00 90.94 216 PHE A C 1
ATOM 1763 O O . PHE A 1 216 ? 0.078 13.178 3.509 1.00 90.94 216 PHE A O 1
ATOM 1770 N N . ARG A 1 217 ? -1.102 13.764 1.692 1.00 90.38 217 ARG A N 1
ATOM 1771 C CA . ARG A 1 217 ? -0.227 14.895 1.323 1.00 90.38 217 ARG A CA 1
ATOM 1772 C C . ARG A 1 217 ? -0.397 16.139 2.199 1.00 90.38 217 ARG A C 1
ATOM 1774 O O . ARG A 1 217 ? 0.505 16.974 2.259 1.00 90.38 217 ARG A O 1
ATOM 1781 N N . THR A 1 218 ? -1.518 16.250 2.910 1.00 92.00 218 THR A N 1
ATOM 1782 C CA . THR A 1 218 ? -1.853 17.387 3.778 1.00 92.00 218 THR A CA 1
ATOM 1783 C C . THR A 1 218 ? -2.141 16.919 5.211 1.00 92.00 218 THR A C 1
ATOM 1785 O O . THR A 1 218 ? -2.591 15.789 5.405 1.00 92.00 218 THR A O 1
ATOM 1788 N N . PRO A 1 219 ? -1.935 17.771 6.236 1.00 93.44 219 PRO A N 1
ATOM 1789 C CA . PRO A 1 219 ? -2.164 17.395 7.635 1.00 93.44 219 PRO A CA 1
ATOM 1790 C C . PRO A 1 219 ? -3.651 17.374 8.037 1.00 93.44 219 PRO A C 1
ATOM 1792 O O . PRO A 1 219 ? -3.978 17.169 9.204 1.00 93.44 219 PRO A O 1
ATOM 1795 N N . LYS A 1 220 ? -4.571 17.612 7.093 1.00 93.81 220 LYS A N 1
ATOM 1796 C CA . LYS A 1 220 ? -6.020 17.752 7.329 1.00 93.81 220 LYS A CA 1
ATOM 1797 C C . LYS A 1 220 ? -6.638 16.546 8.048 1.00 93.81 220 LYS A C 1
ATOM 1799 O O . LYS A 1 220 ? -7.618 16.701 8.775 1.00 93.81 220 LYS A O 1
ATOM 1804 N N . TYR A 1 221 ? -6.077 15.361 7.835 1.00 91.62 221 TYR A N 1
ATOM 1805 C CA . TYR A 1 221 ? -6.590 14.094 8.357 1.00 91.62 221 TYR A CA 1
ATOM 1806 C C . TYR A 1 221 ? -5.766 13.556 9.531 1.00 91.62 221 TYR A C 1
ATOM 1808 O O . TYR A 1 221 ? -5.988 12.427 9.964 1.00 91.62 221 TYR A O 1
ATOM 1816 N N . ASN A 1 222 ? -4.832 14.351 10.058 1.00 96.12 222 ASN A N 1
ATOM 1817 C CA . ASN A 1 222 ? -3.985 13.903 11.152 1.00 96.12 222 ASN A CA 1
ATOM 1818 C C . ASN A 1 222 ? -4.815 13.622 12.407 1.00 96.12 222 ASN A C 1
ATOM 1820 O O . ASN A 1 222 ? -5.771 14.345 12.698 1.00 96.12 222 ASN A O 1
ATOM 1824 N N . HIS A 1 223 ? -4.435 12.579 13.149 1.00 96.50 223 HIS A N 1
ATOM 1825 C CA . HIS A 1 223 ? -5.139 12.130 14.360 1.00 96.50 223 HIS A CA 1
ATOM 1826 C C . HIS A 1 223 ? -6.606 11.748 14.115 1.00 96.50 223 HIS A C 1
ATOM 1828 O O . HIS A 1 223 ? -7.461 11.888 14.989 1.00 96.50 223 HIS A O 1
ATOM 1834 N N . GLN A 1 224 ? -6.920 11.274 12.909 1.00 94.81 224 GLN A N 1
ATOM 1835 C CA . GLN A 1 224 ? -8.233 10.731 12.583 1.00 94.81 224 GLN A CA 1
ATOM 1836 C C . GLN A 1 224 ? -8.167 9.225 12.339 1.00 94.81 224 GLN A C 1
ATOM 1838 O O . GLN A 1 224 ? -7.095 8.639 12.202 1.00 94.81 224 GLN A O 1
ATOM 1843 N N . VAL A 1 225 ? -9.347 8.611 12.290 1.00 92.88 225 VAL A N 1
ATOM 1844 C CA . VAL A 1 225 ? -9.550 7.270 11.735 1.00 92.88 225 VAL A CA 1
ATOM 1845 C C . VAL A 1 225 ? -9.897 7.430 10.254 1.00 92.88 225 VAL A C 1
ATOM 1847 O O . VAL A 1 225 ? -10.811 8.192 9.919 1.00 92.88 225 VAL A O 1
ATOM 1850 N N . MET A 1 226 ? -9.176 6.745 9.374 1.00 90.56 226 MET A N 1
ATOM 1851 C CA . MET A 1 226 ? -9.398 6.738 7.931 1.00 90.56 226 MET A CA 1
ATOM 1852 C C . MET A 1 226 ? -10.581 5.841 7.566 1.00 90.56 226 MET A C 1
ATOM 1854 O O . MET A 1 226 ? -11.515 6.307 6.907 1.00 90.56 226 MET A O 1
ATOM 1858 N N . LEU A 1 227 ? -10.569 4.579 8.009 1.00 89.12 227 LEU A N 1
ATOM 1859 C CA . LEU A 1 227 ? -11.554 3.559 7.641 1.00 89.12 227 LEU A CA 1
ATOM 1860 C C . LEU A 1 227 ? -12.799 3.652 8.535 1.00 89.12 227 LEU A C 1
ATOM 1862 O O . LEU A 1 227 ? -13.092 2.773 9.342 1.00 89.12 227 LEU A O 1
ATOM 1866 N N . LYS A 1 228 ? -13.542 4.757 8.401 1.00 85.50 228 LYS A N 1
ATOM 1867 C CA . LYS A 1 228 ? -14.725 5.040 9.236 1.00 85.50 228 LYS A CA 1
ATOM 1868 C C . LYS A 1 228 ? -15.922 4.155 8.910 1.00 85.50 228 LYS A C 1
ATOM 1870 O O . LYS A 1 228 ? -16.702 3.833 9.803 1.00 85.50 228 LYS A O 1
ATOM 1875 N N . GLN A 1 229 ? -16.107 3.834 7.633 1.00 82.81 229 GLN A N 1
ATOM 1876 C CA . GLN A 1 229 ? -17.223 3.032 7.145 1.00 82.81 229 GLN A CA 1
ATOM 1877 C C . GLN A 1 229 ? -16.751 2.172 5.981 1.00 82.81 229 GLN A C 1
ATOM 1879 O O . GLN A 1 229 ? -16.091 2.660 5.067 1.00 82.81 229 GLN A O 1
ATOM 1884 N N . ILE A 1 230 ? -17.118 0.895 6.025 1.00 85.38 230 ILE A N 1
ATOM 1885 C CA . ILE A 1 230 ? -16.993 -0.017 4.891 1.00 85.38 230 ILE A CA 1
ATOM 1886 C C . ILE A 1 230 ? -18.336 0.031 4.159 1.00 85.38 230 ILE A C 1
ATOM 1888 O O . ILE A 1 230 ? -19.373 -0.049 4.829 1.00 85.38 230 ILE A O 1
ATOM 1892 N N . PRO A 1 231 ? -18.364 0.178 2.823 1.00 82.31 231 PRO A N 1
ATOM 1893 C CA . PRO A 1 231 ? -19.622 0.219 2.097 1.00 82.31 231 PRO A CA 1
ATOM 1894 C C . PRO A 1 231 ? -20.454 -1.034 2.388 1.00 82.31 231 PRO A C 1
ATOM 1896 O O . PRO A 1 231 ? -20.006 -2.146 2.132 1.00 82.31 231 PRO A O 1
ATOM 1899 N N . SER A 1 232 ? -21.681 -0.865 2.889 1.00 84.06 232 SER A N 1
ATOM 1900 C CA . SER A 1 232 ? -22.526 -1.990 3.333 1.00 84.06 232 SER A CA 1
ATOM 1901 C C . SER A 1 232 ? -22.959 -2.929 2.210 1.00 84.06 232 SER A C 1
ATOM 1903 O O . SER A 1 232 ? -23.565 -3.959 2.467 1.00 84.06 232 SER A O 1
ATOM 1905 N N . THR A 1 233 ? -22.733 -2.524 0.965 1.00 85.38 233 THR A N 1
ATOM 1906 C CA . THR A 1 233 ? -23.023 -3.320 -0.222 1.00 85.38 233 THR A CA 1
ATOM 1907 C C . THR A 1 233 ? -21.793 -4.078 -0.718 1.00 85.38 233 THR A C 1
ATOM 1909 O O . THR A 1 233 ? -21.920 -4.813 -1.681 1.00 85.38 233 THR A O 1
ATOM 1912 N N . LEU A 1 234 ? -20.596 -3.829 -0.169 1.00 87.25 234 LEU A N 1
ATOM 1913 C CA . LEU A 1 234 ? -19.389 -4.539 -0.583 1.00 87.25 234 LEU A CA 1
ATOM 1914 C C . LEU A 1 234 ? -19.497 -6.002 -0.145 1.00 87.25 234 LEU A C 1
ATOM 1916 O O . LEU A 1 234 ? -19.567 -6.282 1.051 1.00 87.25 234 LEU A O 1
ATOM 1920 N N . GLU A 1 235 ? -19.509 -6.917 -1.106 1.00 90.69 235 GLU A N 1
ATOM 1921 C CA . GLU A 1 235 ? -19.590 -8.348 -0.838 1.00 90.69 235 GLU A CA 1
ATOM 1922 C C . GLU A 1 235 ? -18.225 -8.913 -0.423 1.00 90.69 235 GLU A C 1
ATOM 1924 O O . GLU A 1 235 ? -17.166 -8.326 -0.661 1.00 90.69 235 GLU A O 1
ATOM 1929 N N . GLN A 1 236 ? -18.246 -10.082 0.218 1.00 93.00 236 GLN A N 1
ATOM 1930 C CA . GLN A 1 236 ? -17.050 -10.697 0.804 1.00 93.00 236 GLN A CA 1
ATOM 1931 C C . GLN A 1 236 ? -15.972 -11.054 -0.230 1.00 93.00 236 GLN A C 1
ATOM 1933 O O . GLN A 1 236 ? -14.787 -11.062 0.100 1.00 93.00 236 GLN A O 1
ATOM 1938 N N . ASP A 1 237 ? -16.360 -11.359 -1.466 1.00 91.94 237 ASP A N 1
ATOM 1939 C CA . ASP A 1 237 ? -15.474 -11.771 -2.559 1.00 91.94 237 ASP A CA 1
ATOM 1940 C C . ASP A 1 237 ? -15.067 -10.617 -3.493 1.00 91.94 237 ASP A C 1
ATOM 1942 O O . ASP A 1 237 ? -14.427 -10.852 -4.522 1.00 91.94 237 ASP A O 1
ATOM 1946 N N . GLN A 1 238 ? -15.392 -9.380 -3.112 1.00 88.38 238 GLN A N 1
ATOM 1947 C CA . GLN A 1 238 ? -15.123 -8.170 -3.881 1.00 88.38 238 GLN A CA 1
ATOM 1948 C C . GLN A 1 238 ? -14.042 -7.302 -3.239 1.00 88.38 238 GLN A C 1
ATOM 1950 O O . GLN A 1 238 ? -13.701 -7.439 -2.059 1.00 88.38 238 GLN A O 1
ATOM 1955 N N . ILE A 1 239 ? -13.529 -6.364 -4.035 1.00 91.38 239 ILE A N 1
ATOM 1956 C CA . ILE A 1 239 ? -12.587 -5.345 -3.576 1.00 91.38 239 ILE A CA 1
ATOM 1957 C C . ILE A 1 239 ? -13.116 -3.929 -3.829 1.00 91.38 239 ILE A C 1
ATOM 1959 O O . ILE A 1 239 ? -13.968 -3.678 -4.684 1.00 91.38 239 ILE A O 1
ATOM 1963 N N . LEU A 1 240 ? -12.583 -2.994 -3.059 1.00 87.31 240 LEU A N 1
ATOM 1964 C CA . LEU A 1 240 ? -12.791 -1.562 -3.149 1.00 87.31 240 LEU A CA 1
ATOM 1965 C C . LEU A 1 240 ? -11.522 -0.929 -3.727 1.00 87.31 240 LEU A C 1
ATOM 1967 O O . LEU A 1 240 ? -10.460 -1.005 -3.113 1.00 87.31 240 LEU A O 1
ATOM 1971 N N . GLY A 1 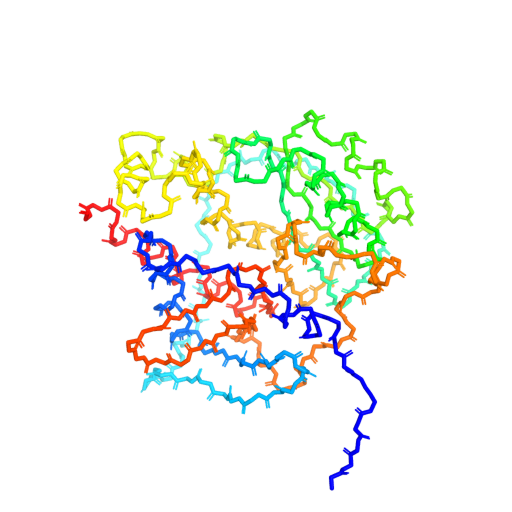241 ? -11.639 -0.298 -4.891 1.00 86.38 241 GLY A N 1
ATOM 1972 C CA . GLY A 1 241 ? -10.571 0.492 -5.504 1.00 86.38 241 GLY A CA 1
ATOM 1973 C C . GLY A 1 241 ? -10.984 1.958 -5.584 1.00 86.38 241 GLY A C 1
ATOM 1974 O O . GLY A 1 241 ? -12.161 2.251 -5.802 1.00 86.38 241 GLY A O 1
ATOM 1975 N N . LEU A 1 242 ? -10.030 2.873 -5.412 1.00 78.56 242 LEU A N 1
ATOM 1976 C CA . LEU A 1 242 ? -10.260 4.309 -5.602 1.00 78.56 242 LEU A CA 1
ATOM 1977 C C . LEU A 1 242 ? -9.724 4.769 -6.960 1.00 78.56 242 LEU A C 1
ATOM 1979 O O . LEU A 1 242 ? -8.783 4.188 -7.490 1.00 78.56 242 LEU A O 1
ATOM 1983 N N . ASP A 1 243 ? -10.333 5.828 -7.501 1.00 70.69 243 ASP A N 1
ATOM 1984 C CA . ASP A 1 243 ? -9.965 6.445 -8.787 1.00 70.69 243 ASP A CA 1
ATOM 1985 C C . ASP A 1 243 ? -9.860 5.435 -9.941 1.00 70.69 243 ASP A C 1
ATOM 1987 O O . ASP A 1 243 ? -8.872 5.378 -10.670 1.00 70.69 243 ASP A O 1
ATOM 1991 N N . VAL A 1 244 ? -10.890 4.600 -10.092 1.00 65.19 244 VAL A N 1
ATOM 1992 C CA . VAL A 1 244 ? -11.030 3.758 -11.281 1.00 65.19 244 VAL A CA 1
ATOM 1993 C C . VAL A 1 244 ? -11.797 4.552 -12.330 1.00 65.19 244 VAL A C 1
ATOM 1995 O O . VAL A 1 244 ? -12.972 4.883 -12.136 1.00 65.19 244 VAL A O 1
ATOM 1998 N N . ARG A 1 245 ? -11.135 4.901 -13.435 1.00 70.25 245 ARG A N 1
ATOM 1999 C CA . ARG A 1 245 ? -11.769 5.599 -14.564 1.00 70.25 245 ARG A CA 1
ATOM 2000 C C . ARG A 1 245 ? -11.984 4.620 -15.712 1.00 70.25 245 ARG A C 1
ATOM 2002 O O . ARG A 1 245 ? -11.172 3.732 -15.928 1.00 70.25 245 ARG A O 1
ATOM 2009 N N . GLY A 1 246 ? -13.147 4.756 -16.358 1.00 55.94 246 GLY A N 1
ATOM 2010 C CA . GLY A 1 246 ? -13.803 3.716 -17.159 1.00 55.94 246 GLY A CA 1
ATOM 2011 C C . GLY A 1 246 ? -12.972 3.054 -18.260 1.00 55.94 246 GLY A C 1
ATOM 2012 O O . GLY A 1 246 ? -11.935 3.558 -18.666 1.00 55.94 246 GLY A O 1
ATOM 2013 N N . PHE A 1 247 ? -13.498 1.931 -18.753 1.00 54.62 247 PHE A N 1
ATOM 2014 C CA . PHE A 1 247 ? -12.857 1.077 -19.750 1.00 54.62 247 PHE A CA 1
ATOM 2015 C C . PHE A 1 247 ? -13.000 1.659 -21.181 1.00 54.62 247 PHE A C 1
ATOM 2017 O O . PHE A 1 247 ? -14.111 1.705 -21.713 1.00 54.62 247 PHE A O 1
ATOM 2024 N N . GLY A 1 248 ? -11.899 2.171 -21.750 1.00 55.91 248 GLY A N 1
ATOM 2025 C CA . GLY A 1 248 ? -11.693 2.799 -23.062 1.00 55.91 248 GLY A CA 1
ATOM 2026 C C . GLY A 1 248 ? -10.258 3.363 -23.238 1.00 55.91 248 GLY A C 1
ATOM 2027 O O . GLY A 1 248 ? -9.367 3.127 -22.425 1.00 55.91 248 GLY A O 1
ATOM 2028 N N . GLU A 1 249 ? -9.998 4.158 -24.287 1.00 45.12 249 GLU A N 1
ATOM 2029 C CA . GLU A 1 249 ? -8.722 4.897 -24.399 1.00 45.12 249 GLU A CA 1
ATOM 2030 C C . GLU A 1 249 ? -8.581 5.890 -23.222 1.00 45.12 249 GLU A C 1
ATOM 2032 O O . GLU A 1 249 ? -9.334 6.861 -23.132 1.00 45.12 249 GLU A O 1
ATOM 2037 N N . GLY A 1 250 ? -7.630 5.641 -22.310 1.00 57.56 250 GLY A N 1
ATOM 2038 C CA . GLY A 1 250 ? -7.420 6.438 -21.086 1.00 57.56 250 GLY A CA 1
ATOM 2039 C C . GLY A 1 250 ? -7.743 5.726 -19.760 1.00 57.56 250 GLY A C 1
ATOM 2040 O O . GLY A 1 250 ? -7.856 6.395 -18.727 1.00 57.56 250 GLY A O 1
ATOM 2041 N N . GLU A 1 251 ? -7.890 4.399 -19.787 1.00 69.12 251 GLU A N 1
ATOM 2042 C CA . GLU A 1 251 ? -8.058 3.521 -18.619 1.00 69.12 251 GLU A CA 1
ATOM 2043 C C . GLU A 1 251 ? -6.973 3.700 -17.554 1.00 69.12 251 GLU A C 1
ATOM 2045 O O . GLU A 1 251 ? -5.782 3.665 -17.854 1.00 69.12 251 GLU A O 1
ATOM 2050 N N . HIS A 1 252 ? -7.390 3.854 -16.295 1.00 66.94 252 HIS A N 1
ATOM 2051 C CA . HIS A 1 252 ? -6.488 3.755 -15.150 1.00 66.94 252 HIS A CA 1
ATOM 2052 C C . HIS A 1 252 ? -7.236 3.372 -13.874 1.00 66.94 252 HIS A C 1
ATOM 2054 O O . HIS A 1 252 ? -8.395 3.744 -13.661 1.00 66.94 252 HIS A O 1
ATOM 2060 N N . MET A 1 253 ? -6.524 2.652 -13.012 1.00 69.31 253 MET A N 1
ATOM 2061 C CA . MET A 1 253 ? -6.866 2.447 -11.612 1.00 69.31 253 MET A CA 1
ATOM 2062 C C . MET A 1 253 ? -5.832 3.190 -10.768 1.00 69.31 253 MET A C 1
ATOM 2064 O O . MET A 1 253 ? -4.632 2.960 -10.914 1.00 69.31 253 MET A O 1
ATOM 2068 N N . GLY A 1 254 ? -6.283 4.044 -9.849 1.00 72.81 254 GLY A N 1
ATOM 2069 C CA . GLY A 1 254 ? -5.406 4.604 -8.829 1.00 72.81 254 GLY A CA 1
ATOM 2070 C C . GLY A 1 254 ? -4.816 3.500 -7.945 1.00 72.81 254 GLY A C 1
ATOM 2071 O O . GLY A 1 254 ? -5.515 2.891 -7.139 1.00 72.81 254 GLY A O 1
ATOM 2072 N N . GLY A 1 255 ? -3.508 3.265 -8.045 1.00 81.06 255 GLY A N 1
ATOM 2073 C CA . GLY A 1 255 ? -2.826 2.206 -7.291 1.00 81.06 255 GLY A CA 1
ATOM 2074 C C . GLY A 1 255 ? -2.632 2.487 -5.794 1.00 81.06 255 GLY A C 1
ATOM 2075 O O . GLY A 1 255 ? -2.168 1.600 -5.073 1.00 81.06 255 GLY A O 1
ATOM 2076 N N . GLY A 1 256 ? -2.960 3.695 -5.325 1.00 87.00 256 GLY A N 1
ATOM 2077 C CA . GLY A 1 256 ? -2.658 4.151 -3.966 1.00 87.00 256 GLY A CA 1
ATOM 2078 C C . GLY A 1 256 ? -3.591 3.630 -2.869 1.00 87.00 256 GLY A C 1
ATOM 2079 O O . GLY A 1 256 ? -3.265 3.773 -1.690 1.00 87.00 256 GLY A O 1
ATOM 2080 N N . PHE A 1 257 ? -4.731 3.031 -3.234 1.00 90.81 257 PHE A N 1
ATOM 2081 C CA . PHE A 1 257 ? -5.676 2.429 -2.291 1.00 90.81 257 PHE A CA 1
ATOM 2082 C C . PHE A 1 257 ? -6.325 1.167 -2.860 1.00 90.81 257 PHE A C 1
ATOM 2084 O O . PHE A 1 257 ? -6.906 1.201 -3.946 1.00 90.81 257 PHE A O 1
ATOM 2091 N N . ILE A 1 258 ? -6.302 0.079 -2.085 1.00 93.19 258 ILE A N 1
ATOM 2092 C CA . ILE A 1 258 ? -7.036 -1.161 -2.380 1.00 93.19 258 ILE A CA 1
ATOM 2093 C C . ILE A 1 258 ? -7.585 -1.712 -1.066 1.00 93.19 258 ILE A C 1
ATOM 2095 O O . ILE A 1 258 ? -6.811 -2.091 -0.194 1.00 93.19 258 ILE A O 1
ATOM 2099 N N . GLY A 1 259 ? -8.903 -1.777 -0.920 1.00 94.62 259 GLY A N 1
ATOM 2100 C CA . GLY A 1 259 ? -9.585 -2.319 0.254 1.00 94.62 259 GLY A CA 1
ATOM 2101 C C . GLY A 1 259 ? -10.379 -3.581 -0.059 1.00 94.62 259 GLY A C 1
ATOM 2102 O O . GLY A 1 259 ? -10.772 -3.806 -1.196 1.00 94.62 259 GLY A O 1
ATOM 2103 N N . GLY A 1 260 ? -10.667 -4.406 0.937 1.00 96.00 260 GLY A N 1
ATOM 2104 C CA . GLY A 1 260 ? -11.574 -5.535 0.762 1.00 96.00 260 GLY A CA 1
ATOM 2105 C C . GLY A 1 260 ? -11.656 -6.434 1.985 1.00 96.00 260 GLY A C 1
ATOM 2106 O O . GLY A 1 260 ? -10.865 -6.330 2.927 1.00 96.00 260 GLY A O 1
ATOM 2107 N N . TYR A 1 261 ? -12.625 -7.342 1.954 1.00 96.94 261 TYR A N 1
ATOM 2108 C CA . TYR A 1 261 ? -12.643 -8.475 2.870 1.00 96.94 261 TYR A CA 1
ATOM 2109 C C . TYR A 1 261 ? -11.574 -9.492 2.464 1.00 96.94 261 TYR A C 1
ATOM 2111 O O . TYR A 1 261 ? -11.101 -9.505 1.322 1.00 96.94 261 TYR A O 1
ATOM 2119 N N . ALA A 1 262 ? -11.199 -10.368 3.398 1.00 96.62 262 ALA A N 1
ATOM 2120 C CA . ALA A 1 262 ? -10.150 -11.358 3.168 1.00 96.62 262 ALA A CA 1
ATOM 2121 C C . ALA A 1 262 ? -10.395 -12.192 1.896 1.00 96.62 262 ALA A C 1
ATOM 2123 O O . ALA A 1 262 ? -9.479 -12.354 1.097 1.00 96.62 262 ALA A O 1
ATOM 2124 N N . ALA A 1 263 ? -11.622 -12.672 1.659 1.00 95.88 263 ALA A N 1
ATOM 2125 C CA . ALA A 1 263 ? -11.917 -13.506 0.492 1.00 95.88 263 ALA A CA 1
ATOM 2126 C C . ALA A 1 263 ? -11.700 -12.762 -0.842 1.00 95.88 263 ALA A C 1
ATOM 2128 O O . ALA A 1 263 ? -11.014 -13.284 -1.724 1.00 95.88 263 ALA A O 1
ATOM 2129 N N . GLY A 1 264 ? -12.200 -11.530 -0.971 1.00 95.25 264 GLY A N 1
ATOM 2130 C CA . GLY A 1 264 ? -12.009 -10.703 -2.165 1.00 95.25 264 GLY A CA 1
ATOM 2131 C C . GLY A 1 264 ? -10.546 -10.356 -2.423 1.00 95.25 264 GLY A C 1
ATOM 2132 O O 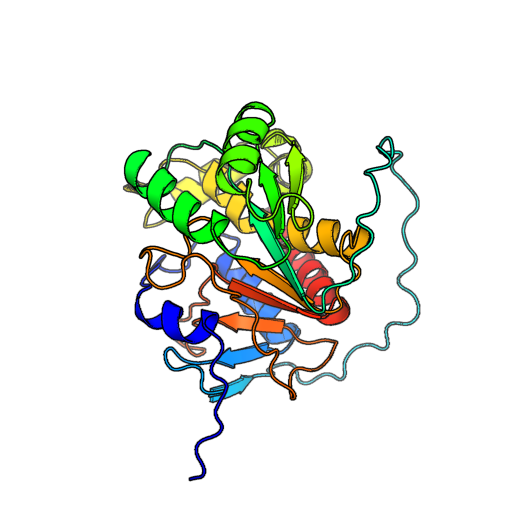. GLY A 1 264 ? -10.058 -10.526 -3.542 1.00 95.25 264 GLY A O 1
ATOM 2133 N N . LEU A 1 265 ? -9.804 -9.968 -1.382 1.00 96.38 265 LEU A N 1
ATOM 2134 C CA . LEU A 1 265 ? -8.376 -9.652 -1.499 1.00 96.38 265 LEU A CA 1
ATOM 2135 C C . LEU A 1 265 ? -7.525 -10.878 -1.848 1.00 96.38 265 LEU A C 1
ATOM 2137 O O . LEU A 1 265 ? -6.623 -10.776 -2.677 1.00 96.38 265 LEU A O 1
ATOM 2141 N N . MET A 1 266 ? -7.824 -12.047 -1.275 1.00 97.38 266 MET A N 1
ATOM 2142 C CA . MET A 1 266 ? -7.132 -13.297 -1.612 1.00 97.38 266 MET A CA 1
ATOM 2143 C C . MET A 1 266 ? -7.410 -13.728 -3.055 1.00 97.38 266 MET A C 1
ATOM 2145 O O . MET A 1 266 ? -6.509 -14.201 -3.753 1.00 97.38 266 MET A O 1
ATOM 2149 N N . ARG A 1 267 ? -8.643 -13.529 -3.532 1.00 94.75 267 ARG A N 1
ATOM 2150 C CA . ARG A 1 267 ? -8.998 -13.780 -4.929 1.00 94.75 267 ARG A CA 1
ATOM 2151 C C . ARG A 1 267 ? -8.274 -12.815 -5.870 1.00 94.75 267 ARG A C 1
ATOM 2153 O O . ARG A 1 267 ? -7.743 -13.257 -6.889 1.00 94.75 267 ARG A O 1
ATOM 2160 N N . PHE A 1 268 ? -8.212 -11.531 -5.515 1.00 93.88 268 PHE A N 1
ATOM 2161 C CA . PHE A 1 268 ? -7.501 -10.513 -6.288 1.00 93.88 268 PHE A CA 1
ATOM 2162 C C . PHE A 1 268 ? -6.002 -10.804 -6.366 1.00 93.88 2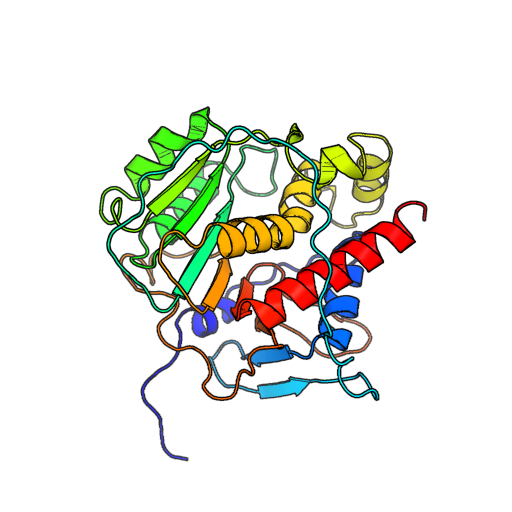68 PHE A C 1
ATOM 2164 O O . PHE A 1 268 ? -5.459 -10.871 -7.466 1.00 93.88 268 PHE A O 1
ATOM 2171 N N . HIS A 1 269 ? -5.372 -11.110 -5.228 1.00 95.56 269 HIS A N 1
ATOM 2172 C CA . HIS A 1 269 ? -3.985 -11.578 -5.142 1.00 95.56 269 HIS A CA 1
ATOM 2173 C C . HIS A 1 269 ? -3.714 -12.750 -6.092 1.00 95.56 269 HIS A C 1
ATOM 2175 O O . HIS A 1 269 ? -2.788 -12.690 -6.902 1.00 95.56 269 HIS A O 1
ATOM 2181 N N . SER A 1 270 ? -4.546 -13.795 -6.035 1.00 94.56 270 SER A N 1
ATOM 2182 C CA . SER A 1 270 ? -4.361 -14.991 -6.860 1.00 94.56 270 SER A CA 1
ATOM 2183 C C . SER A 1 270 ? -4.443 -14.685 -8.355 1.00 94.56 270 SER A C 1
ATOM 2185 O O . SER A 1 270 ? -3.630 -15.201 -9.122 1.00 94.56 270 SER A O 1
ATOM 2187 N N . ILE A 1 271 ? -5.406 -13.859 -8.773 1.00 91.12 271 ILE A N 1
ATOM 2188 C CA . ILE A 1 271 ? -5.581 -13.502 -10.184 1.00 91.12 271 ILE A CA 1
ATOM 2189 C C . ILE A 1 271 ? -4.433 -12.609 -10.657 1.00 91.12 271 ILE A C 1
ATOM 2191 O O . ILE A 1 271 ? -3.872 -12.879 -11.718 1.00 91.12 271 ILE A O 1
ATOM 2195 N N . PHE A 1 272 ? -4.060 -11.598 -9.871 1.00 91.19 272 PHE A N 1
ATOM 2196 C CA . PHE A 1 272 ? -2.965 -10.685 -10.187 1.00 91.19 272 PHE A CA 1
ATOM 2197 C C . PHE A 1 272 ? -1.652 -11.439 -10.411 1.00 91.19 272 PHE A C 1
ATOM 2199 O O . PHE A 1 272 ? -1.049 -11.328 -11.477 1.00 91.19 272 PHE A O 1
ATOM 2206 N N . TYR A 1 273 ? -1.234 -12.281 -9.460 1.00 89.12 273 TYR A N 1
ATOM 2207 C CA . TYR A 1 273 ? 0.036 -12.996 -9.600 1.00 89.12 273 TYR A CA 1
ATOM 2208 C C . TYR A 1 273 ? 0.001 -14.084 -10.674 1.00 89.12 273 TYR A C 1
ATOM 2210 O O . TYR A 1 273 ? 1.037 -14.349 -11.280 1.00 89.12 273 TYR A O 1
ATOM 2218 N N . ALA A 1 274 ? -1.161 -14.679 -10.960 1.00 88.81 274 ALA A N 1
ATOM 2219 C CA . ALA A 1 274 ? -1.306 -15.576 -12.106 1.00 88.81 274 ALA A CA 1
ATOM 2220 C C . ALA A 1 274 ? -1.130 -14.834 -13.442 1.00 88.81 274 ALA A C 1
ATOM 2222 O O . ALA A 1 274 ? -0.509 -15.368 -14.360 1.00 88.81 274 ALA A O 1
ATOM 2223 N N . LEU A 1 275 ? -1.644 -13.604 -13.553 1.00 85.50 275 LEU A N 1
ATOM 2224 C CA . LEU A 1 275 ? -1.449 -12.761 -14.734 1.00 85.50 275 LEU A CA 1
ATOM 2225 C C . LEU A 1 275 ? 0.006 -12.312 -14.863 1.00 85.50 275 LEU A C 1
ATOM 2227 O O . LEU A 1 275 ? 0.583 -12.473 -15.935 1.00 85.50 275 LEU A O 1
ATOM 2231 N N . LEU A 1 276 ? 0.615 -11.821 -13.783 1.00 83.88 276 LEU A N 1
ATOM 2232 C CA . LEU A 1 276 ? 2.016 -11.400 -13.790 1.00 83.88 276 LEU A CA 1
ATOM 2233 C C . LEU A 1 276 ? 2.945 -12.558 -14.186 1.00 83.88 276 LEU A C 1
ATOM 2235 O O . LEU A 1 276 ? 3.858 -12.387 -14.987 1.00 83.88 276 LEU A O 1
ATOM 2239 N N . GLU A 1 277 ? 2.679 -13.761 -13.673 1.00 84.88 277 GLU A N 1
ATOM 2240 C CA . GLU A 1 277 ? 3.406 -14.979 -14.040 1.00 84.88 277 GLU A CA 1
ATOM 2241 C C . GLU A 1 277 ? 3.242 -15.344 -15.523 1.00 84.88 277 GLU A C 1
ATOM 2243 O O . GLU A 1 277 ? 4.218 -15.735 -16.160 1.00 84.88 277 GLU A O 1
ATOM 2248 N N . ALA A 1 278 ? 2.042 -15.189 -16.089 1.00 83.25 278 ALA A N 1
ATOM 2249 C CA . ALA A 1 278 ? 1.787 -15.491 -17.496 1.00 83.25 278 ALA A CA 1
ATOM 2250 C C . ALA A 1 278 ? 2.530 -14.548 -18.462 1.00 83.25 278 ALA A C 1
ATOM 2252 O O . ALA A 1 278 ? 2.943 -14.996 -19.528 1.00 83.25 278 ALA A O 1
ATOM 2253 N N . HIS A 1 279 ? 2.744 -13.285 -18.076 1.00 78.88 279 HIS A N 1
ATOM 2254 C CA . HIS A 1 279 ? 3.339 -12.255 -18.943 1.00 78.88 279 HIS A CA 1
ATOM 2255 C C . HIS A 1 279 ? 4.809 -11.943 -18.608 1.00 78.88 279 HIS A C 1
ATOM 2257 O O . HIS A 1 279 ? 5.429 -11.098 -19.247 1.00 78.88 279 HIS A O 1
ATOM 2263 N N . LYS A 1 280 ? 5.428 -12.625 -17.633 1.00 76.81 280 LYS A N 1
ATOM 2264 C CA . LYS A 1 280 ? 6.803 -12.308 -17.188 1.00 76.81 280 LYS A CA 1
ATOM 2265 C C . LYS A 1 280 ? 7.893 -12.488 -18.254 1.00 76.81 280 LYS A C 1
ATOM 2267 O O . LYS A 1 280 ? 9.028 -12.063 -18.049 1.00 76.81 280 LYS A O 1
ATOM 2272 N N . HIS A 1 281 ? 7.579 -13.180 -19.347 1.00 76.81 281 HIS A N 1
ATOM 2273 C CA . HIS A 1 281 ? 8.504 -13.458 -20.447 1.00 76.81 281 HIS A CA 1
ATOM 2274 C C . HIS A 1 281 ? 8.290 -12.563 -21.675 1.00 76.81 281 HIS A C 1
ATOM 2276 O O . HIS A 1 281 ? 9.057 -12.677 -22.632 1.00 76.81 281 HIS A O 1
ATOM 2282 N N . GLU A 1 282 ? 7.284 -11.689 -21.646 1.00 67.19 282 GLU A N 1
ATOM 2283 C CA . GLU A 1 282 ? 6.995 -10.719 -22.710 1.00 67.19 282 GLU A CA 1
ATOM 2284 C C . GLU A 1 282 ? 7.949 -9.506 -22.659 1.00 67.19 282 GLU A C 1
ATOM 2286 O O . GLU A 1 282 ? 8.369 -9.018 -23.736 1.00 67.19 282 GLU A O 1
#

Nearest PDB structures (foldseek):
  6y6g-assembly1_A  TM=4.873E-01  e=3.715E-01  Salmonella enterica subsp. enterica serovar Typhimurium str. LT2
  3mbo-assembly2_C  TM=4.406E-01  e=8.975E-01  Bacillus anthracis
  6lfn-assembly1_A  TM=4.582E-01  e=1.437E+00  Landoltia punctata
  8hjg-assembly1_A  TM=2.975E-01  e=5.607E-01  Siraitia grosvenorii
  4amg-assembly1_A  TM=4.574E-01  e=4.656E+00  Streptomyces nogalater

Organism: NCBI:txid267567

InterPro domains:
  IPR011735 WlaTC/HtrL glycosyltransferase [PF09612] (88-238)

Radius of gyration: 18.39 Å; Cα contacts (8 Å, |Δi|>4): 449; chains: 1; bounding box: 50×45×47 Å

Solvent-accessible surface area (backbone atoms only — not comparable to full-atom values): 16305 Å² total; per-residue (Å²): 137,82,86,76,91,73,76,30,52,65,25,59,52,52,69,80,64,82,83,77,69,90,68,60,44,82,53,53,61,26,51,53,57,24,42,41,67,45,23,36,41,34,40,39,48,79,42,46,79,70,51,82,50,68,74,61,96,63,81,78,76,80,81,75,72,83,76,77,80,87,84,76,93,66,85,77,74,81,70,80,77,46,97,53,76,35,72,49,34,40,33,34,55,55,70,99,66,66,55,69,68,54,72,68,59,48,54,51,10,36,46,25,49,39,35,35,66,52,32,33,41,37,40,27,34,64,88,45,50,68,57,52,52,61,55,24,61,93,40,54,85,38,48,47,77,46,69,47,57,77,72,75,35,66,45,36,66,74,66,42,72,68,68,58,42,56,54,45,39,72,58,30,92,56,36,86,46,51,61,38,50,69,54,56,38,58,64,68,33,51,51,58,52,49,51,53,48,63,73,66,37,62,37,65,44,59,30,42,28,44,39,44,39,65,68,33,81,57,69,87,60,46,73,31,64,50,88,72,58,75,66,91,80,67,51,58,57,22,34,38,42,40,57,63,48,69,96,60,99,83,50,46,65,42,84,54,36,44,32,26,25,59,58,8,45,52,51,35,38,54,45,28,54,53,44,43,64,72,52,72,85,117

pLDDT: mean 77.18, std 22.98, range [28.16, 98.75]

Secondary structure (DSSP, 8-state):
-PPPS---HHHHHGGG------S-STTHHHHHHHHHHH-EEEE-TTS-EEEEE----SPPP---------------------S---SEEEEEEE-----SS-HHHHHHHHHHHHT--S-EEEEE-GGGHHHHHHHTGGGGGGEEEEE--GGGSHHHHHH-SSSHHHHHHHH-TTTTTS--THHHHHHHHHHHHHHHHHHH-TT--SEEEEE-TT---SGGGTTS-S-----TT--TT-EEEESEE-SSTT-EE-TTEEEEEHHHHHHHHHHHHHHHHHHTT-

Mean predicted aligned error: 10.12 Å